Protein AF-0000000084524337 (afdb_homodimer)

Foldseek 3Di:
DQAAEEEEEAAQLCSVVLQVCLCVPPNFHEQAKEKCDDDPDPPDDRHDHDHPVVCVVCVVQWQFWDDDPRMIITDGPVSRVVGHYYYDFPRRLVSNCVRPNNVRYAYEYRDDDLVQSQVSCCVPPNNVVSVVSSVVVCVRCPVPDPHDHYFYDRDPVSSVVVSVVVSVVSVVSNPDD/DQAAEEEEEAAQLCSVVLQVCLCVPPNFHEQAKEKCDDDPDPPDDRHDHDHPVVCVVCVVQWQFWDDDPRMIITDGPVSRVVGHYYYDFPRRLVSNCVRPNNVRYAYEYRDDDLVQSQVSCCVPPNNVVSVVSSVVVCVRCPVPDPHDHYFYDRDPVSSVVVSVVVSVVSVVSNPDD

Structure (mmCIF, N/CA/C/O backbone):
data_AF-0000000084524337-model_v1
#
loop_
_entity.id
_entity.type
_entity.pdbx_description
1 polymer 'Guanylate kinase'
#
loop_
_atom_site.group_PDB
_atom_site.id
_atom_site.type_symbol
_atom_site.label_atom_id
_atom_site.label_alt_id
_atom_site.label_comp_id
_atom_site.label_asym_id
_atom_site.label_entity_id
_atom_site.label_seq_id
_atom_site.pdbx_PDB_ins_code
_atom_site.Cartn_x
_atom_site.Cartn_y
_atom_site.Cartn_z
_atom_site.occupancy
_atom_site.B_iso_or_equiv
_atom_site.auth_seq_id
_atom_site.auth_comp_id
_atom_site.auth_asym_id
_atom_site.auth_atom_id
_atom_site.pdbx_PDB_model_num
ATOM 1 N N . MET A 1 1 ? 13.203 -8.469 -18.781 1 74.25 1 MET A N 1
ATOM 2 C CA . MET A 1 1 ? 12.023 -9.305 -18.594 1 74.25 1 MET A CA 1
ATOM 3 C C . MET A 1 1 ? 10.836 -8.484 -18.109 1 74.25 1 MET A C 1
ATOM 5 O O . MET A 1 1 ? 11.023 -7.469 -17.438 1 74.25 1 MET A O 1
ATOM 9 N N . LYS A 1 2 ? 9.656 -8.883 -18.625 1 84.19 2 LYS A N 1
ATOM 10 C CA . LYS A 1 2 ? 8.43 -8.242 -18.188 1 84.19 2 LYS A CA 1
ATOM 11 C C . LYS A 1 2 ? 8.211 -8.453 -16.688 1 84.19 2 LYS A C 1
ATOM 13 O O . LYS A 1 2 ? 8.367 -9.562 -16.188 1 84.19 2 LYS A O 1
ATOM 18 N N . LYS A 1 3 ? 7.945 -7.438 -15.969 1 93.12 3 LYS A N 1
ATOM 19 C CA . LYS A 1 3 ? 7.668 -7.562 -14.547 1 93.12 3 LYS A CA 1
ATOM 20 C C . LYS A 1 3 ? 6.32 -8.227 -14.305 1 93.12 3 LYS A C 1
ATOM 22 O O . LYS A 1 3 ? 5.34 -7.934 -14.992 1 93.12 3 LYS A O 1
ATOM 27 N N . ILE A 1 4 ? 6.273 -9.141 -13.383 1 96.75 4 ILE A N 1
ATOM 28 C CA . ILE A 1 4 ? 5.027 -9.773 -12.969 1 96.75 4 ILE A CA 1
ATOM 29 C C . ILE A 1 4 ? 4.512 -9.117 -11.688 1 96.75 4 ILE A C 1
ATOM 31 O O . ILE A 1 4 ? 5.293 -8.836 -10.781 1 96.75 4 ILE A O 1
ATOM 35 N N . VAL A 1 5 ? 3.229 -8.828 -11.68 1 98.19 5 VAL A N 1
ATOM 36 C CA . VAL A 1 5 ? 2.598 -8.312 -10.461 1 98.19 5 VAL A CA 1
ATOM 37 C C . VAL A 1 5 ? 2.07 -9.477 -9.625 1 98.19 5 VAL A C 1
ATOM 39 O O . VAL A 1 5 ? 1.232 -10.25 -10.094 1 98.19 5 VAL A O 1
ATOM 42 N N . CYS A 1 6 ? 2.566 -9.602 -8.445 1 98.25 6 CYS A N 1
ATOM 43 C CA . CYS A 1 6 ? 2.174 -10.68 -7.539 1 98.25 6 CYS A CA 1
ATOM 44 C C . CYS A 1 6 ? 1.176 -10.18 -6.5 1 98.25 6 CYS A C 1
ATOM 46 O O . CYS A 1 6 ? 1.441 -9.203 -5.797 1 98.25 6 CYS A O 1
ATOM 48 N N . LEU A 1 7 ? 0.021 -10.766 -6.449 1 98.44 7 LEU A N 1
ATOM 49 C CA . LEU A 1 7 ? -0.942 -10.531 -5.379 1 98.44 7 LEU A CA 1
ATOM 50 C C . LEU A 1 7 ? -0.787 -11.555 -4.266 1 98.44 7 LEU A C 1
ATOM 52 O O . LEU A 1 7 ? -0.921 -12.758 -4.5 1 98.44 7 LEU A O 1
ATOM 56 N N . VAL A 1 8 ? -0.479 -11.039 -3.105 1 97.94 8 VAL A N 1
ATOM 57 C CA . VAL A 1 8 ? -0.303 -11.883 -1.929 1 97.94 8 VAL A CA 1
ATOM 58 C C . VAL A 1 8 ? -1.265 -11.445 -0.828 1 97.94 8 VAL A C 1
ATOM 60 O O . VAL A 1 8 ? -1.564 -10.258 -0.696 1 97.94 8 VAL A O 1
ATOM 63 N N . GLY A 1 9 ? -1.716 -12.406 -0.078 1 97.69 9 GLY A N 1
ATOM 64 C CA . GLY A 1 9 ? -2.65 -12.141 1.005 1 97.69 9 GLY A CA 1
ATOM 65 C C . GLY A 1 9 ? -3.285 -13.398 1.563 1 97.69 9 GLY A C 1
ATOM 66 O O . GLY A 1 9 ? -3.322 -14.438 0.893 1 97.69 9 GLY A O 1
ATOM 67 N N . GLU A 1 10 ? -3.74 -13.266 2.76 1 97 10 GLU A N 1
ATOM 68 C CA . GLU A 1 10 ? -4.383 -14.414 3.395 1 97 10 GLU A CA 1
ATOM 69 C C . GLU A 1 10 ? -5.668 -14.797 2.672 1 97 10 GLU A C 1
ATOM 71 O O . GLU A 1 10 ? -6.223 -14 1.911 1 97 10 GLU A O 1
ATOM 76 N N . SER A 1 11 ? -6.02 -16.047 2.914 1 94.38 11 SER A N 1
ATOM 77 C CA . SER A 1 11 ? -7.297 -16.516 2.373 1 94.38 11 SER A CA 1
ATOM 78 C C . SER A 1 11 ? -8.438 -15.578 2.789 1 94.38 11 SER A C 1
ATOM 80 O O . SER A 1 11 ? -8.5 -15.156 3.943 1 94.38 11 SER A O 1
ATOM 82 N N . GLY A 1 12 ? -9.297 -15.234 1.846 1 95.88 12 GLY A N 1
ATOM 83 C CA . GLY A 1 12 ? -10.422 -14.367 2.139 1 95.88 12 GLY A CA 1
ATOM 84 C C . GLY A 1 12 ? -10.102 -12.891 2.01 1 95.88 12 GLY A C 1
ATOM 85 O O . GLY A 1 12 ? -10.945 -12.039 2.273 1 95.88 12 GLY A O 1
ATOM 86 N N . SER A 1 13 ? -8.859 -12.555 1.577 1 97.69 13 SER A N 1
ATOM 87 C CA . SER A 1 13 ? -8.43 -11.164 1.519 1 97.69 13 SER A CA 1
ATOM 88 C C . SER A 1 13 ? -8.977 -10.469 0.279 1 97.69 13 SER A C 1
ATOM 90 O O . SER A 1 13 ? -8.953 -9.234 0.188 1 97.69 13 SER A O 1
ATOM 92 N N . GLY A 1 14 ? -9.422 -11.219 -0.679 1 96.94 14 GLY A N 1
ATOM 93 C CA . GLY A 1 14 ? -10.031 -10.625 -1.86 1 96.94 14 GLY A CA 1
ATOM 94 C C . GLY A 1 14 ? -9.109 -10.617 -3.064 1 96.94 14 GLY A C 1
ATOM 95 O O . GLY A 1 14 ? -9.375 -9.93 -4.055 1 96.94 14 GLY A O 1
ATOM 96 N N . LYS A 1 15 ? -8 -11.352 -3.039 1 96.81 15 LYS A N 1
ATOM 97 C CA . LYS A 1 15 ? -7.043 -11.406 -4.137 1 96.81 15 LYS A CA 1
ATOM 98 C C . LYS A 1 15 ? -7.699 -11.906 -5.422 1 96.81 15 LYS A C 1
ATOM 100 O O . LYS A 1 15 ? -7.543 -11.297 -6.484 1 96.81 15 LYS A O 1
ATOM 105 N N . SER A 1 16 ? -8.406 -13.023 -5.25 1 94.06 16 SER A N 1
ATOM 106 C CA . SER A 1 16 ? -9.039 -13.617 -6.426 1 94.06 16 SER A CA 1
ATOM 107 C C . SER A 1 16 ? -10.102 -12.695 -7.012 1 94.06 16 SER A C 1
ATOM 109 O O . SER A 1 16 ? -10.258 -12.609 -8.234 1 94.06 16 SER A O 1
ATOM 111 N N . THR A 1 17 ? -10.859 -12.016 -6.145 1 96.56 17 THR A N 1
ATOM 112 C CA . THR A 1 17 ? -11.859 -11.062 -6.594 1 96.56 17 THR A CA 1
ATOM 113 C C . THR A 1 17 ? -11.211 -9.906 -7.355 1 96.56 17 THR A C 1
ATOM 115 O O . THR A 1 17 ? -11.68 -9.523 -8.43 1 96.56 17 THR A O 1
ATOM 118 N N . ILE A 1 18 ? -10.133 -9.352 -6.836 1 98.5 18 ILE A N 1
ATOM 119 C CA . ILE A 1 18 ? -9.406 -8.266 -7.492 1 98.5 18 ILE A CA 1
ATOM 120 C C . ILE A 1 18 ? -8.938 -8.727 -8.867 1 98.5 18 ILE A C 1
ATOM 122 O O . ILE A 1 18 ? -9.133 -8.023 -9.859 1 98.5 18 ILE A O 1
ATOM 126 N N . ALA A 1 19 ? -8.336 -9.922 -8.945 1 98 19 ALA A N 1
ATOM 127 C CA . ALA A 1 19 ? -7.828 -10.453 -10.211 1 98 19 ALA A CA 1
ATOM 128 C C . ALA A 1 19 ? -8.953 -10.617 -11.227 1 98 19 ALA A C 1
ATOM 130 O O . ALA A 1 19 ? -8.797 -10.297 -12.398 1 98 19 ALA A O 1
ATOM 131 N N . GLN A 1 20 ? -10.039 -11.094 -10.75 1 97.12 20 GLN A N 1
ATOM 132 C CA . GLN A 1 20 ? -11.188 -11.297 -11.633 1 97.12 20 GLN A CA 1
ATOM 133 C C . GLN A 1 20 ? -11.68 -9.969 -12.203 1 97.12 20 GLN A C 1
ATOM 135 O O . GLN A 1 20 ? -11.953 -9.859 -13.398 1 97.12 20 GLN A O 1
ATOM 140 N N . LEU A 1 21 ? -11.859 -9.008 -11.375 1 98.38 21 LEU A N 1
ATOM 141 C CA . LEU A 1 21 ? -12.336 -7.699 -11.82 1 98.38 21 LEU A CA 1
ATOM 142 C C . LEU A 1 21 ? -11.344 -7.051 -12.781 1 98.38 21 LEU A C 1
ATOM 144 O O . LEU A 1 21 ? -11.742 -6.387 -13.734 1 98.38 21 LEU A O 1
ATOM 148 N N . LEU A 1 22 ? -10.047 -7.227 -12.492 1 98.62 22 LEU A N 1
ATOM 149 C CA . LEU A 1 22 ? -9.023 -6.707 -13.383 1 98.62 22 LEU A CA 1
ATOM 150 C C . LEU A 1 22 ? -9.133 -7.34 -14.773 1 98.62 22 LEU A C 1
ATOM 152 O O . LEU A 1 22 ? -8.898 -6.672 -15.781 1 98.62 22 LEU A O 1
ATOM 156 N N . LYS A 1 23 ? -9.438 -8.617 -14.773 1 98.12 23 LYS A N 1
ATOM 157 C CA . LYS A 1 23 ? -9.648 -9.305 -16.047 1 98.12 23 LYS A CA 1
ATOM 158 C C . LYS A 1 23 ? -10.875 -8.758 -16.766 1 98.12 23 LYS A C 1
ATOM 160 O O . LYS A 1 23 ? -10.797 -8.383 -17.938 1 98.12 23 LYS A O 1
ATOM 165 N N . GLU A 1 24 ? -11.93 -8.656 -16.094 1 98.25 24 GLU A N 1
ATOM 166 C CA . GLU A 1 24 ? -13.211 -8.266 -16.672 1 98.25 24 GLU A CA 1
ATOM 167 C C . GLU A 1 24 ? -13.18 -6.812 -17.141 1 98.25 24 GLU A C 1
ATOM 169 O O . GLU A 1 24 ? -13.703 -6.484 -18.203 1 98.25 24 GLU A O 1
ATOM 174 N N . GLN A 1 25 ? -12.594 -5.969 -16.359 1 98.31 25 GLN A N 1
ATOM 175 C CA . GLN A 1 25 ? -12.688 -4.535 -16.609 1 98.31 25 GLN A CA 1
ATOM 176 C C . GLN A 1 25 ? -11.547 -4.051 -17.5 1 98.31 25 GLN A C 1
ATOM 178 O O . GLN A 1 25 ? -11.703 -3.074 -18.234 1 98.31 25 GLN A O 1
ATOM 183 N N . HIS A 1 26 ? -10.398 -4.738 -17.391 1 98.25 26 HIS A N 1
ATOM 184 C CA . HIS A 1 26 ? -9.227 -4.152 -18.047 1 98.25 26 HIS A CA 1
ATOM 185 C C . HIS A 1 26 ? -8.492 -5.18 -18.891 1 98.25 26 HIS A C 1
ATOM 187 O O . HIS A 1 26 ? -7.512 -4.852 -19.562 1 98.25 26 HIS A O 1
ATOM 193 N N . GLY A 1 27 ? -8.852 -6.438 -18.812 1 98.19 27 GLY A N 1
ATOM 194 C CA . GLY A 1 27 ? -8.289 -7.477 -19.672 1 98.19 27 GLY A CA 1
ATOM 195 C C . GLY A 1 27 ? -6.992 -8.047 -19.141 1 98.19 27 GLY A C 1
ATOM 196 O O . GLY A 1 27 ? -6.297 -8.781 -19.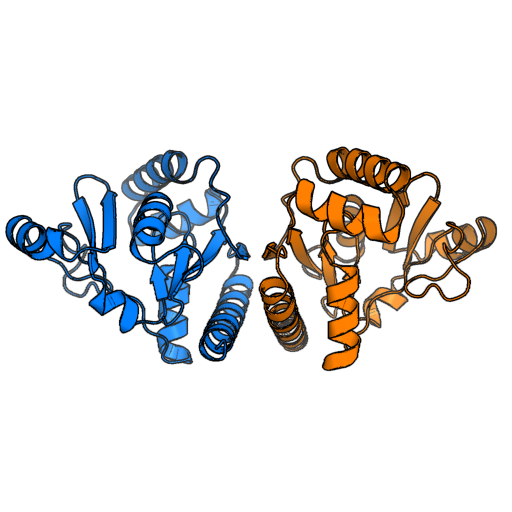844 1 98.19 27 GLY A O 1
ATOM 197 N N . HIS A 1 28 ? -6.641 -7.688 -17.859 1 98.38 28 HIS A N 1
ATOM 198 C CA . HIS A 1 28 ? -5.434 -8.266 -17.281 1 98.38 28 HIS A CA 1
ATOM 199 C C . HIS A 1 28 ? -5.633 -9.742 -16.953 1 98.38 28 HIS A C 1
ATOM 201 O O . HIS A 1 28 ? -6.672 -10.125 -16.406 1 98.38 28 HIS A O 1
ATOM 207 N N . THR A 1 29 ? -4.633 -10.547 -17.234 1 97.5 29 THR A N 1
ATOM 208 C CA . THR A 1 29 ? -4.781 -11.984 -17.031 1 97.5 29 THR A CA 1
ATOM 209 C C . THR A 1 29 ? -3.934 -12.453 -15.852 1 97.5 29 THR A C 1
ATOM 211 O O . THR A 1 29 ? -2.824 -11.953 -15.641 1 97.5 29 THR A O 1
ATOM 214 N N . SER A 1 30 ? -4.43 -13.438 -15.125 1 98 30 SER A N 1
ATOM 215 C CA . SER A 1 30 ? -3.715 -14.07 -14.016 1 98 30 SER A CA 1
ATOM 216 C C . SER A 1 30 ? -3.211 -15.453 -14.406 1 98 30 SER A C 1
ATOM 218 O O . SER A 1 30 ? -3.859 -16.156 -15.18 1 98 30 SER A O 1
ATOM 220 N N . ILE A 1 31 ? -2.102 -15.797 -13.852 1 97.56 31 ILE A N 1
ATOM 221 C CA . ILE A 1 31 ? -1.501 -17.109 -14.078 1 97.56 31 ILE A CA 1
ATOM 222 C C . ILE A 1 31 ? -2.396 -18.188 -13.492 1 97.56 31 ILE A C 1
ATOM 224 O O . ILE A 1 31 ? -2.707 -18.172 -12.297 1 97.56 31 ILE A O 1
ATOM 228 N N . PRO A 1 32 ? -2.844 -19.109 -14.32 1 97.12 32 PRO A N 1
ATOM 229 C CA . PRO A 1 32 ? -3.473 -20.297 -13.75 1 97.12 32 PRO A CA 1
ATOM 230 C C . PRO A 1 32 ? -2.453 -21.312 -13.242 1 97.12 32 PRO A C 1
ATOM 232 O O . PRO A 1 32 ? -1.946 -22.125 -14.023 1 97.12 32 PRO A O 1
ATOM 235 N N . SER A 1 33 ? -2.24 -21.359 -12.008 1 96.12 33 SER A N 1
ATOM 236 C CA . SER A 1 33 ? -1.254 -22.266 -11.43 1 96.12 33 SER A CA 1
ATOM 237 C C . SER A 1 33 ? -1.658 -23.719 -11.633 1 96.12 33 SER A C 1
ATOM 239 O O . SER A 1 33 ? -2.846 -24.047 -11.602 1 96.12 33 SER A O 1
ATOM 241 N N . TYR A 1 34 ? -0.667 -24.5 -11.797 1 97.06 34 TYR A N 1
ATOM 242 C CA . TYR A 1 34 ? -0.895 -25.938 -11.719 1 97.06 34 TYR A CA 1
ATOM 243 C C . TYR A 1 34 ? -1.142 -26.375 -10.281 1 97.06 34 TYR A C 1
ATOM 245 O O . TYR A 1 34 ? -0.496 -25.875 -9.359 1 97.06 34 TYR A O 1
ATOM 253 N N . THR A 1 35 ? -2.018 -27.266 -10.109 1 97.25 35 THR A N 1
ATOM 254 C CA . THR A 1 35 ? -2.227 -27.781 -8.758 1 97.25 35 THR A CA 1
ATOM 255 C C . THR A 1 35 ? -2.668 -29.234 -8.797 1 97.25 35 THR A C 1
ATOM 257 O O . THR A 1 35 ? -3.314 -29.672 -9.758 1 97.25 35 THR A O 1
ATOM 260 N N . THR A 1 36 ? -2.312 -29.984 -7.809 1 97.5 36 THR A N 1
ATOM 261 C CA . THR A 1 36 ? -2.713 -31.375 -7.691 1 97.5 36 THR A CA 1
ATOM 262 C C . THR A 1 36 ? -3.988 -31.516 -6.863 1 97.5 36 THR A C 1
ATOM 264 O O . THR A 1 36 ? -4.508 -32.625 -6.684 1 97.5 36 THR A O 1
ATOM 267 N N . ARG A 1 37 ? -4.441 -30.375 -6.359 1 94.19 37 ARG A N 1
ATOM 268 C CA . ARG A 1 37 ? -5.711 -30.391 -5.645 1 94.19 37 ARG A CA 1
ATOM 269 C C . ARG A 1 37 ? -6.871 -30.688 -6.598 1 94.19 37 ARG A C 1
ATOM 271 O O . ARG A 1 37 ? -6.867 -30.219 -7.742 1 94.19 37 ARG A O 1
ATOM 278 N N . SER A 1 38 ? -7.848 -31.391 -6.113 1 92.38 38 SER A N 1
ATOM 279 C CA . SER A 1 38 ? -9.062 -31.547 -6.898 1 92.38 38 SER A CA 1
ATOM 280 C C . SER A 1 38 ? -9.867 -30.25 -6.93 1 92.38 38 SER A C 1
ATOM 282 O O . SER A 1 38 ? -9.844 -29.484 -5.969 1 92.38 38 SER A O 1
ATOM 284 N N . PRO A 1 39 ? -10.523 -29.984 -8.047 1 91.75 39 PRO A N 1
ATOM 285 C CA . PRO A 1 39 ? -11.367 -28.781 -8.086 1 91.75 39 PRO A CA 1
ATOM 286 C C . PRO A 1 39 ? -12.492 -28.828 -7.059 1 91.75 39 PRO A C 1
ATOM 288 O O . PRO A 1 39 ? -12.961 -29.906 -6.695 1 91.75 39 PRO A O 1
ATOM 291 N N . ARG A 1 40 ? -12.914 -27.781 -6.52 1 83.19 40 ARG A N 1
ATOM 292 C CA . ARG A 1 40 ? -13.992 -27.672 -5.543 1 83.19 40 ARG A CA 1
ATOM 293 C C . ARG A 1 40 ? -15.344 -27.969 -6.188 1 83.19 40 ARG A C 1
ATOM 295 O O . ARG A 1 40 ? -16.234 -28.547 -5.547 1 83.19 40 ARG A O 1
ATOM 302 N N . HIS A 1 41 ? -15.398 -27.484 -7.488 1 85.81 41 HIS A N 1
ATOM 303 C CA . HIS A 1 41 ? -16.562 -27.766 -8.336 1 85.81 41 HIS A CA 1
ATOM 304 C C . HIS A 1 41 ? -16.156 -27.906 -9.797 1 85.81 41 HIS A C 1
ATOM 306 O O . HIS A 1 41 ? -15.023 -27.562 -10.172 1 85.81 41 HIS A O 1
ATOM 312 N N . SER A 1 42 ? -17.031 -28.438 -10.586 1 88 42 SER A N 1
ATOM 313 C CA . SER A 1 42 ? -16.703 -28.812 -11.961 1 88 42 SER A CA 1
ATOM 314 C C . SER A 1 42 ? -16.328 -27.594 -12.789 1 88 42 SER A C 1
ATOM 316 O O . SER A 1 42 ? -15.516 -27.672 -13.703 1 88 42 SER A O 1
ATOM 318 N N . GLU A 1 43 ? -16.719 -26.453 -12.492 1 89.31 43 GLU A N 1
ATOM 319 C CA . GLU A 1 43 ? -16.516 -25.266 -13.32 1 89.31 43 GLU A CA 1
ATOM 320 C C . GLU A 1 43 ? -15.508 -24.312 -12.688 1 89.31 43 GLU A C 1
ATOM 322 O O . GLU A 1 43 ? -15.383 -23.172 -13.117 1 89.31 43 GLU A O 1
ATOM 327 N N . GLU A 1 44 ? -14.773 -24.938 -11.727 1 86.44 44 GLU A N 1
ATOM 328 C CA . GLU A 1 44 ? -13.812 -24.062 -11.055 1 86.44 44 GLU A CA 1
ATOM 329 C C . GLU A 1 44 ? -12.742 -23.578 -12.023 1 86.44 44 GLU A C 1
ATOM 331 O O . GLU A 1 44 ? -12.203 -24.359 -12.812 1 86.44 44 GLU A O 1
ATOM 336 N N . LYS A 1 45 ? -12.562 -22.25 -12.055 1 85.12 45 LYS A N 1
ATOM 337 C CA . LYS A 1 45 ? -11.531 -21.625 -12.883 1 85.12 45 LYS A CA 1
ATOM 338 C C . LYS A 1 45 ? -10.391 -21.078 -12.031 1 85.12 45 LYS A C 1
ATOM 340 O O . LYS A 1 45 ? -10.484 -21.047 -10.805 1 85.12 45 LYS A O 1
ATOM 345 N N . GLY A 1 46 ? -9.203 -20.906 -12.633 1 89.19 46 GLY A N 1
ATOM 346 C CA . GLY A 1 46 ? -8.133 -20.234 -11.914 1 89.19 46 GLY A CA 1
ATOM 347 C C . GLY A 1 46 ? -6.902 -21.109 -11.719 1 89.19 46 GLY A C 1
ATOM 348 O O . GLY A 1 46 ? -5.844 -20.609 -11.328 1 89.19 46 GLY A O 1
ATOM 349 N N . HIS A 1 47 ? -7.207 -22.406 -11.992 1 95.75 47 HIS A N 1
ATOM 350 C CA . HIS A 1 47 ? -6.09 -23.344 -11.875 1 95.75 47 HIS A CA 1
ATOM 351 C C . HIS A 1 47 ? -6.105 -24.359 -13.008 1 95.75 47 HIS A C 1
ATOM 353 O O . HIS A 1 47 ? -7.129 -24.547 -13.664 1 95.75 47 HIS A O 1
ATOM 359 N N . VAL A 1 48 ? -4.941 -24.844 -13.211 1 96.75 48 VAL A N 1
ATOM 360 C CA . VAL A 1 48 ? -4.832 -26.047 -14.023 1 96.75 48 VAL A CA 1
ATOM 361 C C . VAL A 1 48 ? -4.73 -27.281 -13.125 1 96.75 48 VAL A C 1
ATOM 363 O O . VAL A 1 48 ? -3.693 -27.516 -12.5 1 96.75 48 VAL A O 1
ATOM 366 N N . PHE A 1 49 ? -5.797 -28.047 -13.117 1 97.5 49 PHE A N 1
ATOM 367 C CA . PHE A 1 49 ? -5.844 -29.219 -12.25 1 97.5 49 PHE A CA 1
ATOM 368 C C . PHE A 1 49 ? -5.195 -30.422 -12.922 1 97.5 49 PHE A C 1
ATOM 370 O O . PHE A 1 49 ? -5.598 -30.812 -14.023 1 97.5 49 PHE A O 1
ATOM 377 N N . VAL A 1 50 ? -4.223 -30.969 -12.219 1 97.5 50 VAL A N 1
ATOM 378 C CA . VAL A 1 50 ? -3.461 -32.062 -12.812 1 97.5 50 VAL A CA 1
ATOM 379 C C . VAL A 1 50 ? -3.229 -33.156 -11.773 1 97.5 50 VAL A C 1
ATOM 381 O O . VAL A 1 50 ? -3.342 -32.906 -10.57 1 97.5 50 VAL A O 1
ATOM 384 N N . SER A 1 51 ? -2.939 -34.375 -12.219 1 97.31 51 SER A N 1
ATOM 385 C CA . SER A 1 51 ? -2.549 -35.469 -11.328 1 97.31 51 SER A CA 1
ATOM 386 C C . SER A 1 51 ? -1.141 -35.25 -10.781 1 97.31 51 SER A C 1
ATOM 388 O O . SER A 1 51 ? -0.394 -34.406 -11.289 1 97.31 51 SER A O 1
ATOM 390 N N . GLN A 1 52 ? -0.882 -36.062 -9.742 1 97.19 52 GLN A N 1
ATOM 391 C CA . GLN A 1 52 ? 0.474 -36.031 -9.203 1 97.19 52 GLN A CA 1
ATOM 392 C C . GLN A 1 52 ? 1.501 -36.375 -10.281 1 97.19 52 GLN A C 1
ATOM 394 O O . GLN A 1 52 ? 2.559 -35.75 -10.359 1 97.19 52 GLN A O 1
ATOM 399 N N . LYS A 1 53 ? 1.197 -37.344 -11.07 1 97.75 53 LYS A N 1
ATOM 400 C CA . LYS A 1 53 ? 2.09 -37.781 -12.141 1 97.75 53 LYS A CA 1
ATOM 401 C C . LYS A 1 53 ? 2.336 -36.656 -13.133 1 97.75 53 LYS A C 1
ATOM 403 O O . LYS A 1 53 ? 3.475 -36.406 -13.539 1 97.75 53 LYS A O 1
ATOM 408 N N . GLU A 1 54 ? 1.298 -35.938 -13.547 1 97.25 54 GLU A N 1
ATOM 409 C CA . GLU A 1 54 ? 1.399 -34.812 -14.477 1 97.25 54 GLU A CA 1
ATOM 410 C C . GLU A 1 54 ? 2.197 -33.688 -13.867 1 97.25 54 GLU A C 1
ATOM 412 O O . GLU A 1 54 ? 2.971 -33.031 -14.562 1 97.25 54 GLU A O 1
ATOM 417 N N . PHE A 1 55 ? 1.979 -33.438 -12.609 1 97.75 55 PHE A N 1
ATOM 418 C CA . PHE A 1 55 ? 2.709 -32.375 -11.906 1 97.75 55 PHE A CA 1
ATOM 419 C C . PHE A 1 55 ? 4.203 -32.688 -11.883 1 97.75 55 PHE A C 1
ATOM 421 O O . PHE A 1 55 ? 5.023 -31.812 -12.156 1 97.75 55 PHE A O 1
ATOM 428 N N . ASP A 1 56 ? 4.562 -33.906 -11.648 1 96.88 56 ASP A N 1
ATOM 429 C CA . ASP A 1 56 ? 5.957 -34.344 -11.602 1 96.88 56 ASP A CA 1
ATOM 430 C C . ASP A 1 56 ? 6.637 -34.156 -12.953 1 96.88 56 ASP A C 1
ATOM 432 O O . ASP A 1 56 ? 7.824 -33.812 -13.023 1 96.88 56 ASP A O 1
ATOM 436 N N . ALA A 1 57 ? 5.91 -34.312 -13.977 1 96.69 57 ALA A N 1
ATOM 437 C CA . ALA A 1 57 ? 6.445 -34.219 -15.336 1 96.69 57 ALA A CA 1
ATOM 438 C C . ALA A 1 57 ? 6.867 -32.812 -15.672 1 96.69 57 ALA A C 1
ATOM 440 O O . ALA A 1 57 ? 7.738 -32.594 -16.516 1 96.69 57 ALA A O 1
ATOM 441 N N . ILE A 1 58 ? 6.262 -31.781 -15.016 1 94.69 58 ILE A N 1
ATOM 442 C CA . ILE A 1 58 ? 6.555 -30.406 -15.359 1 94.69 58 ILE A CA 1
ATOM 443 C C . ILE A 1 58 ? 7.414 -29.766 -14.266 1 94.69 58 ILE A C 1
ATOM 445 O O . ILE A 1 58 ? 7.719 -28.578 -14.312 1 94.69 58 ILE A O 1
ATOM 449 N N . ARG A 1 59 ? 7.84 -30.547 -13.297 1 94.25 59 ARG A N 1
ATOM 450 C CA . ARG A 1 59 ? 8.523 -30.047 -12.109 1 94.25 59 ARG A CA 1
ATOM 451 C C . ARG A 1 59 ? 9.789 -29.281 -12.484 1 94.25 59 ARG A C 1
ATOM 453 O O . ARG A 1 59 ? 10.102 -28.25 -11.883 1 94.25 59 ARG A O 1
ATOM 460 N N . ALA A 1 60 ? 10.5 -29.734 -13.484 1 93.5 60 ALA A N 1
ATOM 461 C CA . ALA A 1 60 ? 11.758 -29.125 -13.898 1 93.5 60 ALA A CA 1
ATOM 462 C C . ALA A 1 60 ? 11.531 -27.734 -14.5 1 93.5 60 ALA A C 1
ATOM 464 O O . ALA A 1 60 ? 12.43 -26.891 -14.508 1 93.5 60 ALA A O 1
ATOM 465 N N . ASP A 1 61 ? 10.328 -27.5 -14.984 1 94.38 61 ASP A N 1
ATOM 466 C CA . ASP A 1 61 ? 10.016 -26.25 -15.664 1 94.38 61 ASP A CA 1
ATOM 467 C C . ASP A 1 61 ? 9.383 -25.25 -14.695 1 94.38 61 ASP A C 1
ATOM 469 O O . ASP A 1 61 ? 9.125 -24.109 -15.07 1 94.38 61 ASP A O 1
ATOM 473 N N . LEU A 1 62 ? 9.195 -25.641 -13.453 1 95.62 62 LEU A N 1
ATOM 474 C CA . LEU A 1 62 ? 8.516 -24.781 -12.492 1 95.62 62 LEU A CA 1
ATOM 475 C C . LEU A 1 62 ? 9.477 -23.719 -11.945 1 95.62 62 LEU A C 1
ATOM 477 O O . LEU A 1 62 ? 10.625 -24.031 -11.633 1 95.62 62 LEU A O 1
ATOM 481 N N . VAL A 1 63 ? 8.977 -22.5 -11.906 1 95.5 63 VAL A N 1
ATOM 482 C CA . VAL A 1 63 ? 9.766 -21.422 -11.328 1 95.5 63 VAL A CA 1
ATOM 483 C C . VAL A 1 63 ? 9.117 -20.953 -10.023 1 95.5 63 VAL A C 1
ATOM 485 O O . VAL A 1 63 ? 9.688 -20.141 -9.297 1 95.5 63 VAL A O 1
ATOM 488 N N . ALA A 1 64 ? 7.949 -21.359 -9.789 1 95.75 64 ALA A N 1
ATOM 489 C CA . ALA A 1 64 ? 7.246 -21.172 -8.516 1 95.75 64 ALA A CA 1
ATOM 490 C C . ALA A 1 64 ? 6.66 -22.5 -8.023 1 95.75 64 ALA A C 1
ATOM 492 O O . ALA A 1 64 ? 6.141 -23.281 -8.812 1 95.75 64 ALA A O 1
ATOM 493 N N . TYR A 1 65 ? 6.828 -22.656 -6.715 1 93.25 65 TYR A N 1
ATOM 494 C CA . TYR A 1 65 ? 6.348 -23.906 -6.129 1 93.25 65 TYR A CA 1
ATOM 495 C C . TYR A 1 65 ? 5.984 -23.703 -4.66 1 93.25 65 TYR A C 1
ATOM 497 O O . TYR A 1 65 ? 6.699 -23.031 -3.922 1 93.25 65 TYR A O 1
ATOM 505 N N . THR A 1 66 ? 4.82 -24.234 -4.328 1 92.06 66 THR A N 1
ATOM 506 C CA . THR A 1 66 ? 4.438 -24.266 -2.92 1 92.06 66 THR A CA 1
ATOM 507 C C . THR A 1 66 ? 3.541 -25.469 -2.625 1 92.06 66 THR A C 1
ATOM 509 O O . THR A 1 66 ? 3.064 -26.125 -3.547 1 92.06 66 THR A O 1
ATOM 512 N N . LYS A 1 67 ? 3.48 -25.797 -1.39 1 89.44 67 LYS A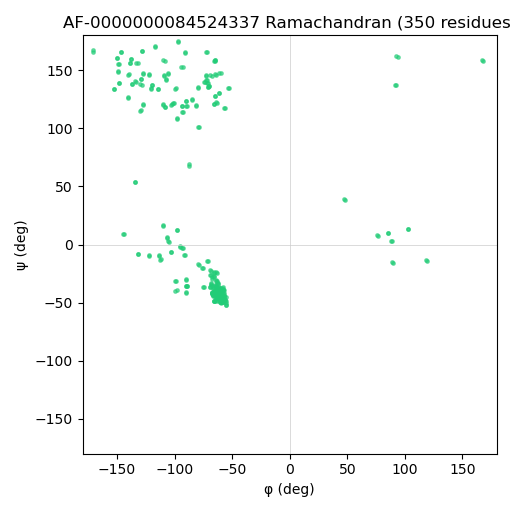 N 1
ATOM 513 C CA . LYS A 1 67 ? 2.609 -26.875 -0.929 1 89.44 67 LYS A CA 1
ATOM 514 C C . LYS A 1 67 ? 1.604 -26.359 0.101 1 89.44 67 LYS A C 1
ATOM 516 O O . LYS A 1 67 ? 1.952 -25.562 0.976 1 89.44 67 LYS A O 1
ATOM 521 N N . PHE A 1 68 ? 0.35 -26.812 -0.156 1 85.12 68 PHE A N 1
ATOM 522 C CA . PHE A 1 68 ? -0.738 -26.453 0.744 1 85.12 68 PHE A CA 1
ATOM 523 C C . PHE A 1 68 ? -1.687 -27.625 0.949 1 85.12 68 PHE A C 1
ATOM 525 O O . PHE A 1 68 ? -2.225 -28.172 -0.016 1 85.12 68 PHE A O 1
ATOM 532 N N . SER A 1 69 ? -1.872 -27.891 2.27 1 86.31 69 SER A N 1
ATOM 533 C CA . SER A 1 69 ? -2.814 -28.938 2.652 1 86.31 69 SER A CA 1
ATOM 534 C C . SER A 1 69 ? -2.602 -30.203 1.829 1 86.31 69 SER A C 1
ATOM 536 O O . SER A 1 69 ? -3.559 -30.766 1.303 1 86.31 69 SER A O 1
ATOM 538 N N . GLY A 1 70 ? -1.375 -30.547 1.556 1 89.88 70 GLY A N 1
ATOM 539 C CA . GLY A 1 70 ? -1.023 -31.781 0.884 1 89.88 70 GLY A CA 1
ATOM 540 C C . GLY A 1 70 ? -1.007 -31.656 -0.628 1 89.88 70 GLY A C 1
ATOM 541 O O . GLY A 1 70 ? -0.589 -32.594 -1.327 1 89.88 70 GLY A O 1
ATOM 542 N N . ALA A 1 71 ? -1.577 -30.609 -1.079 1 94.12 71 ALA A N 1
ATOM 543 C CA . ALA A 1 71 ? -1.591 -30.375 -2.521 1 94.12 71 ALA A CA 1
ATOM 544 C C . ALA A 1 71 ? -0.423 -29.484 -2.947 1 94.12 71 ALA A C 1
ATOM 546 O O . ALA A 1 71 ? 0.12 -28.734 -2.137 1 94.12 71 ALA A O 1
ATOM 547 N N . GLU A 1 72 ? -0.02 -29.656 -4.168 1 95.38 72 GLU A N 1
ATOM 548 C CA . GLU A 1 72 ? 1.099 -28.891 -4.715 1 95.38 72 GLU A CA 1
ATOM 549 C C . GLU A 1 72 ? 0.617 -27.844 -5.711 1 95.38 72 GLU A C 1
ATOM 551 O O . GLU A 1 72 ? -0.351 -28.062 -6.441 1 95.38 72 GLU A O 1
ATOM 556 N N . TYR A 1 73 ? 1.233 -26.781 -5.66 1 95.5 73 TYR A N 1
ATOM 557 C CA . TYR A 1 73 ? 0.953 -25.672 -6.566 1 95.5 73 TYR A CA 1
ATOM 558 C C . TYR A 1 73 ? 2.229 -25.188 -7.246 1 95.5 73 TYR A C 1
ATOM 560 O O . TYR A 1 73 ? 3.299 -25.172 -6.633 1 95.5 73 TYR A O 1
ATOM 568 N N . GLY A 1 74 ? 2.104 -24.734 -8.477 1 96.19 74 GLY A N 1
ATOM 569 C CA . GLY A 1 74 ? 3.271 -24.203 -9.156 1 96.19 74 GLY A CA 1
ATOM 570 C C . GLY A 1 74 ? 2.936 -23.516 -10.469 1 96.19 74 GLY A C 1
ATOM 571 O O . GLY A 1 74 ? 1.815 -23.641 -10.969 1 96.19 74 GLY A O 1
ATOM 572 N N . ALA A 1 75 ? 3.887 -22.781 -10.977 1 97.25 75 ALA A N 1
ATOM 573 C CA . ALA A 1 75 ? 3.779 -22.094 -12.258 1 97.25 75 ALA A CA 1
ATOM 574 C C . ALA A 1 75 ? 5.086 -22.172 -13.039 1 97.25 75 ALA A C 1
ATOM 576 O O . ALA A 1 75 ? 6.172 -22.156 -12.453 1 97.25 75 ALA A O 1
ATOM 577 N N . THR A 1 76 ? 4.957 -22.234 -14.352 1 96 76 THR A N 1
ATOM 578 C CA . THR A 1 76 ? 6.129 -22.328 -15.219 1 96 76 THR A CA 1
ATOM 579 C C . THR A 1 76 ? 6.605 -20.938 -15.633 1 96 76 THR A C 1
ATOM 581 O O . THR A 1 76 ? 5.871 -19.969 -15.516 1 96 76 THR A O 1
ATOM 584 N N . ARG A 1 77 ? 7.805 -20.969 -16.141 1 93.88 77 ARG A N 1
ATOM 585 C CA . ARG A 1 77 ? 8.367 -19.734 -16.641 1 93.88 77 ARG A CA 1
ATOM 586 C C . ARG A 1 77 ? 7.531 -19.188 -17.797 1 93.88 77 ARG A C 1
ATOM 588 O O . ARG A 1 77 ? 7.312 -17.969 -17.906 1 93.88 77 ARG A O 1
ATOM 595 N N . GLN A 1 78 ? 7.137 -20.062 -18.641 1 94.56 78 GLN A N 1
ATOM 596 C CA . GLN A 1 78 ? 6.309 -19.672 -19.766 1 94.56 78 GLN A CA 1
ATOM 597 C C . GLN A 1 78 ? 5.051 -18.938 -19.297 1 94.56 78 GLN A C 1
ATOM 599 O O . GLN A 1 78 ? 4.668 -17.922 -19.875 1 94.56 78 GLN A O 1
ATOM 604 N N . GLN A 1 79 ? 4.391 -19.422 -18.297 1 96.38 79 GLN A N 1
ATOM 605 C CA . GLN A 1 79 ? 3.193 -18.781 -17.766 1 96.38 79 GLN A CA 1
ATOM 606 C C . GLN A 1 79 ? 3.504 -17.391 -17.25 1 96.38 79 GLN A C 1
ATOM 608 O O . GLN A 1 79 ? 2.719 -16.453 -17.438 1 96.38 79 GLN A O 1
ATOM 613 N N . ILE A 1 80 ? 4.637 -17.25 -16.594 1 95.69 80 ILE A N 1
ATOM 614 C CA . ILE A 1 80 ? 5.047 -15.961 -16.031 1 95.69 80 ILE A CA 1
ATOM 615 C C . ILE A 1 80 ? 5.184 -14.922 -17.141 1 95.69 80 ILE A C 1
ATOM 617 O O . ILE A 1 80 ? 4.75 -13.781 -16.984 1 95.69 80 ILE A O 1
ATOM 621 N N . GLU A 1 81 ? 5.668 -15.32 -18.219 1 93.75 81 GLU A N 1
ATOM 622 C CA . GLU A 1 81 ? 5.93 -14.414 -19.344 1 93.75 81 GLU A CA 1
ATOM 623 C C . GLU A 1 81 ? 4.641 -14.039 -20.062 1 93.75 81 GLU A C 1
ATOM 625 O O . GLU A 1 81 ? 4.566 -13 -20.719 1 93.75 81 GLU A O 1
ATOM 630 N N . GLN A 1 82 ? 3.611 -14.836 -19.875 1 95.81 82 GLN A N 1
ATOM 631 C CA . GLN A 1 82 ? 2.416 -14.688 -20.688 1 95.81 82 GLN A CA 1
ATOM 632 C C . GLN A 1 82 ? 1.299 -13.992 -19.922 1 95.81 82 GLN A C 1
ATOM 634 O O . GLN A 1 82 ? 0.256 -13.664 -20.484 1 95.81 82 GLN A O 1
ATOM 639 N N . HIS A 1 83 ? 1.469 -13.734 -18.641 1 97.44 83 HIS A N 1
ATOM 640 C CA . HIS A 1 83 ? 0.386 -13.203 -17.828 1 97.44 83 HIS A CA 1
ATOM 641 C C . HIS A 1 83 ? 0.83 -11.953 -17.078 1 97.44 83 HIS A C 1
ATOM 643 O O . HIS A 1 83 ? 2.025 -11.664 -17 1 97.44 83 HIS A O 1
ATOM 649 N N . ASP A 1 84 ? -0.114 -11.234 -16.531 1 97.62 84 ASP A N 1
ATOM 650 C CA . ASP A 1 84 ? 0.15 -9.961 -15.875 1 97.62 84 ASP A CA 1
ATOM 651 C C . ASP A 1 84 ? 0.228 -10.125 -14.359 1 97.62 84 ASP A C 1
ATOM 653 O O . ASP A 1 84 ? 0.924 -9.367 -13.68 1 97.62 84 ASP A O 1
ATOM 657 N N . ILE A 1 85 ? -0.546 -11.086 -13.875 1 98.31 85 ILE A N 1
ATOM 658 C CA . ILE A 1 85 ? -0.76 -11.188 -12.438 1 98.31 85 ILE A CA 1
ATOM 659 C C . ILE A 1 85 ? -0.483 -12.609 -11.969 1 98.31 85 ILE A C 1
ATOM 661 O O . ILE A 1 85 ? -0.805 -13.578 -12.672 1 98.31 85 ILE A O 1
ATOM 665 N N . TYR A 1 86 ? 0.081 -12.734 -10.852 1 98 86 TYR A N 1
ATOM 666 C CA . TYR A 1 86 ? 0.236 -14.031 -10.188 1 98 86 TYR A CA 1
ATOM 667 C C . TYR A 1 86 ? -0.249 -13.961 -8.742 1 98 86 TYR A C 1
ATOM 669 O O . TYR A 1 86 ? 0.302 -13.211 -7.934 1 98 86 TYR A O 1
ATOM 677 N N . ILE A 1 87 ? -1.312 -14.703 -8.43 1 97.38 87 ILE A N 1
ATOM 678 C CA . ILE A 1 87 ? -1.752 -14.859 -7.047 1 97.38 87 ILE A CA 1
ATOM 679 C C . ILE A 1 87 ? -0.906 -15.922 -6.352 1 97.38 87 ILE A C 1
ATOM 681 O O . ILE A 1 87 ? -0.919 -17.094 -6.746 1 97.38 87 ILE A O 1
ATOM 685 N N . ILE A 1 88 ? -0.222 -15.5 -5.309 1 95.56 88 ILE A N 1
ATOM 686 C CA . ILE A 1 88 ? 0.848 -16.344 -4.785 1 95.56 88 ILE A CA 1
ATOM 687 C C . ILE A 1 88 ? 0.971 -16.156 -3.277 1 95.56 88 ILE A C 1
ATOM 689 O O . ILE A 1 88 ? 0.514 -15.141 -2.736 1 95.56 88 ILE A O 1
ATOM 693 N N . ASP A 1 89 ? 1.496 -17.125 -2.539 1 94.56 89 ASP A N 1
ATOM 694 C CA . ASP A 1 89 ? 1.708 -16.984 -1.103 1 94.56 89 ASP A CA 1
ATOM 695 C C . ASP A 1 89 ? 3.148 -16.578 -0.798 1 94.56 89 ASP A C 1
ATOM 697 O O . ASP A 1 89 ? 3.975 -16.469 -1.708 1 94.56 89 ASP A O 1
ATOM 701 N N . PRO A 1 90 ? 3.459 -16.297 0.48 1 94.62 90 PRO A N 1
ATOM 702 C CA . PRO A 1 90 ? 4.793 -15.805 0.827 1 94.62 90 PRO A CA 1
ATOM 703 C C . PRO A 1 90 ? 5.906 -16.781 0.428 1 94.62 90 PRO A C 1
ATOM 705 O O . PRO A 1 90 ? 6.934 -16.359 -0.106 1 94.62 90 PRO A O 1
ATOM 708 N N . ALA A 1 91 ? 5.691 -18.047 0.631 1 90.75 91 ALA A N 1
ATOM 709 C CA . ALA A 1 91 ? 6.703 -19.031 0.266 1 90.75 91 ALA A CA 1
ATOM 710 C C . ALA A 1 91 ? 6.945 -19.031 -1.241 1 90.75 91 ALA A C 1
ATOM 712 O O . ALA A 1 91 ? 8.086 -19.172 -1.692 1 90.75 91 ALA A O 1
ATOM 713 N N . GLY A 1 92 ? 5.922 -18.906 -1.991 1 92.62 92 GLY A N 1
ATOM 714 C CA . GLY A 1 92 ? 6.035 -18.844 -3.439 1 92.62 92 GLY A CA 1
ATOM 715 C C . GLY A 1 92 ? 6.797 -17.625 -3.928 1 92.62 92 GLY A C 1
ATOM 716 O O . GLY A 1 92 ? 7.484 -17.688 -4.953 1 92.62 92 GLY A O 1
ATOM 717 N N . ILE A 1 93 ? 6.641 -16.5 -3.246 1 94.19 93 ILE A N 1
ATOM 718 C CA . ILE A 1 93 ? 7.348 -15.266 -3.596 1 94.19 93 ILE A CA 1
ATOM 719 C C . ILE A 1 93 ? 8.852 -15.492 -3.5 1 94.19 93 ILE A C 1
ATOM 721 O O . ILE A 1 93 ? 9.602 -15.133 -4.41 1 94.19 93 ILE A O 1
ATOM 725 N N . ASP A 1 94 ? 9.25 -16.094 -2.41 1 92.31 94 ASP A N 1
ATOM 726 C CA . ASP A 1 94 ? 10.672 -16.359 -2.203 1 92.31 94 ASP A CA 1
ATOM 727 C C . ASP A 1 94 ? 11.227 -17.25 -3.316 1 92.31 94 ASP A C 1
ATOM 729 O O . ASP A 1 94 ? 12.273 -16.938 -3.889 1 92.31 94 ASP A O 1
ATOM 733 N N . GLY A 1 95 ? 10.508 -18.328 -3.566 1 91.88 95 GLY A N 1
ATOM 734 C CA . GL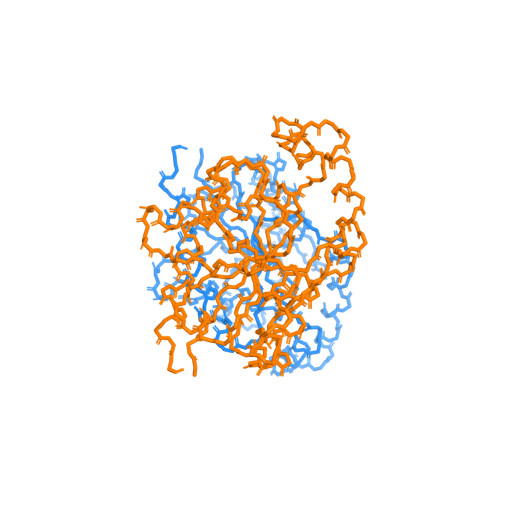Y A 1 95 ? 10.922 -19.234 -4.621 1 91.88 95 GLY A CA 1
ATOM 735 C C . GLY A 1 95 ? 10.977 -18.578 -5.988 1 91.88 95 GLY A C 1
ATOM 736 O O . GLY A 1 95 ? 11.938 -18.781 -6.734 1 91.88 95 GLY A O 1
ATOM 737 N N . LEU A 1 96 ? 9.938 -17.812 -6.254 1 95.62 96 LEU A N 1
ATOM 738 C CA . LEU A 1 96 ? 9.883 -17.141 -7.539 1 95.62 96 LEU A CA 1
ATOM 739 C C . LEU A 1 96 ? 11.031 -16.141 -7.688 1 95.62 96 LEU A C 1
ATOM 741 O O . LEU A 1 96 ? 11.656 -16.062 -8.742 1 95.62 96 LEU A O 1
ATOM 745 N N . ALA A 1 97 ? 11.297 -15.391 -6.66 1 95.69 97 ALA A N 1
ATOM 746 C CA . ALA A 1 97 ? 12.367 -14.406 -6.668 1 95.69 97 ALA A CA 1
ATOM 747 C C . ALA A 1 97 ? 13.711 -15.062 -6.973 1 95.69 97 ALA A C 1
ATOM 749 O O . ALA A 1 97 ? 14.555 -14.484 -7.664 1 95.69 97 ALA A O 1
ATOM 750 N N . LYS A 1 98 ? 13.945 -16.219 -6.477 1 94.81 98 LYS A N 1
ATOM 751 C CA . LYS A 1 98 ? 15.188 -16.953 -6.707 1 94.81 98 LYS A CA 1
ATOM 752 C C . LYS A 1 98 ? 15.344 -17.312 -8.18 1 94.81 98 LYS A C 1
ATOM 754 O O . LYS A 1 98 ? 16.469 -17.391 -8.688 1 94.81 98 LYS A O 1
ATOM 759 N N . HIS A 1 99 ? 14.234 -17.516 -8.797 1 94.44 99 HIS A N 1
ATOM 760 C CA . HIS A 1 99 ? 14.281 -18 -10.172 1 94.44 99 HIS A CA 1
ATOM 761 C C . HIS A 1 99 ? 14.32 -16.844 -11.164 1 94.44 99 HIS A C 1
ATOM 763 O O . HIS A 1 99 ? 15.055 -16.891 -12.148 1 94.44 99 HIS A O 1
ATOM 769 N N . ILE A 1 100 ? 13.539 -15.797 -10.906 1 94.75 100 ILE A N 1
ATOM 770 C CA . ILE A 1 100 ? 13.414 -14.773 -11.938 1 94.75 100 ILE A CA 1
ATOM 771 C C . ILE A 1 100 ? 14.047 -13.469 -11.453 1 94.75 100 ILE A C 1
ATOM 773 O O . ILE A 1 100 ? 14.211 -12.523 -12.227 1 94.75 100 ILE A O 1
ATOM 777 N N . GLY A 1 101 ? 14.406 -13.375 -10.18 1 95.44 101 GLY A N 1
ATOM 778 C CA . GLY A 1 101 ? 14.914 -12.148 -9.586 1 95.44 101 GLY A CA 1
ATOM 779 C C . GLY A 1 101 ? 13.82 -11.297 -8.961 1 95.44 101 GLY A C 1
ATOM 780 O O . GLY A 1 101 ? 12.773 -11.078 -9.57 1 95.44 101 GLY A O 1
ATOM 781 N N . ARG A 1 102 ? 14.086 -10.758 -7.809 1 95.38 102 ARG A N 1
ATOM 782 C CA . ARG A 1 102 ? 13.109 -9.953 -7.074 1 95.38 102 ARG A CA 1
ATOM 783 C C . ARG A 1 102 ? 12.781 -8.672 -7.828 1 95.38 102 ARG A C 1
ATOM 785 O O . ARG A 1 102 ? 11.656 -8.164 -7.746 1 95.38 102 ARG A O 1
ATOM 792 N N . GLU A 1 103 ? 13.719 -8.203 -8.609 1 93.25 103 GLU A N 1
ATOM 793 C CA . GLU A 1 103 ? 13.547 -6.961 -9.359 1 93.25 103 GLU A CA 1
ATOM 794 C C . GLU A 1 103 ? 12.539 -7.133 -10.492 1 93.25 103 GLU A C 1
ATOM 796 O O . GLU A 1 103 ? 12.047 -6.148 -11.047 1 93.25 103 GLU A O 1
ATOM 801 N N . ASN A 1 104 ? 12.234 -8.375 -10.789 1 94.88 104 ASN A N 1
ATOM 802 C CA . ASN A 1 104 ? 11.32 -8.664 -11.891 1 94.88 104 ASN A CA 1
ATOM 803 C C . ASN A 1 104 ? 9.898 -8.922 -11.391 1 94.88 104 ASN A C 1
ATOM 805 O O . ASN A 1 104 ? 9.047 -9.406 -12.141 1 94.88 104 ASN A O 1
ATOM 809 N N . MET A 1 105 ? 9.664 -8.594 -10.117 1 96.06 105 MET A N 1
ATOM 810 C CA . MET A 1 105 ? 8.336 -8.766 -9.523 1 96.06 105 MET A CA 1
ATOM 811 C C . MET A 1 105 ? 7.934 -7.531 -8.727 1 96.06 105 MET A C 1
ATOM 813 O O . MET A 1 105 ? 8.781 -6.883 -8.109 1 96.06 105 MET A O 1
ATOM 817 N N . THR A 1 106 ? 6.699 -7.18 -8.828 1 97.69 106 THR A N 1
ATOM 818 C CA . THR A 1 106 ? 6.09 -6.242 -7.895 1 97.69 106 THR A CA 1
ATOM 819 C C . THR A 1 106 ? 5.082 -6.957 -6.996 1 97.69 106 THR A C 1
ATOM 821 O O . THR A 1 106 ? 4.121 -7.555 -7.484 1 97.69 106 THR A O 1
ATOM 824 N N . VAL A 1 107 ? 5.297 -6.91 -5.723 1 98.5 107 VAL A N 1
ATOM 825 C CA . VAL A 1 107 ? 4.492 -7.676 -4.777 1 98.5 107 VAL A CA 1
ATOM 826 C C . VAL A 1 107 ? 3.49 -6.754 -4.086 1 98.5 107 VAL A C 1
ATOM 828 O O . VAL A 1 107 ? 3.877 -5.77 -3.449 1 98.5 107 VAL A O 1
ATOM 831 N N . ILE A 1 108 ? 2.225 -7.07 -4.25 1 98.88 108 ILE A N 1
ATOM 832 C CA . ILE A 1 108 ? 1.124 -6.359 -3.605 1 98.88 108 ILE A CA 1
ATOM 833 C C . ILE A 1 108 ? 0.511 -7.238 -2.518 1 98.88 108 ILE A C 1
ATOM 835 O O . ILE A 1 108 ? 0.015 -8.336 -2.801 1 98.88 108 ILE A O 1
ATOM 839 N N . TYR A 1 109 ? 0.588 -6.758 -1.296 1 98.69 109 TYR A N 1
ATOM 840 C CA . TYR A 1 109 ? -0.007 -7.449 -0.158 1 98.69 109 TYR A CA 1
ATOM 841 C C . TYR A 1 109 ? -1.419 -6.945 0.109 1 98.69 109 TYR A C 1
ATOM 843 O O . TYR A 1 109 ? -1.613 -5.773 0.448 1 98.69 109 TYR A O 1
ATOM 851 N N . ILE A 1 110 ? -2.385 -7.801 -0.075 1 98.75 110 ILE A N 1
ATOM 852 C CA . ILE A 1 110 ? -3.777 -7.465 0.192 1 98.75 110 ILE A CA 1
ATOM 853 C C . ILE A 1 110 ? -4.125 -7.809 1.639 1 98.75 110 ILE A C 1
ATOM 855 O O . ILE A 1 110 ? -4.055 -8.977 2.039 1 98.75 110 ILE A O 1
ATOM 859 N N . ARG A 1 111 ? -4.602 -6.805 2.365 1 97.69 111 ARG A N 1
ATOM 860 C CA . ARG A 1 111 ? -4.812 -6.961 3.801 1 97.69 111 ARG A CA 1
ATOM 861 C C . ARG A 1 111 ? -6.293 -6.883 4.152 1 97.69 111 ARG A C 1
ATOM 863 O O . ARG A 1 111 ? -7 -5.988 3.688 1 97.69 111 ARG A O 1
ATOM 870 N N . VAL A 1 112 ? -6.664 -7.805 4.961 1 97.44 112 VAL A N 1
ATOM 871 C CA . VAL A 1 112 ? -7.992 -7.805 5.566 1 97.44 112 VAL A CA 1
ATOM 872 C C . VAL A 1 112 ? -7.926 -8.43 6.961 1 97.44 112 VAL A C 1
ATOM 874 O O . VAL A 1 112 ? -7.176 -9.383 7.184 1 97.44 112 VAL A O 1
ATOM 877 N N . ASP A 1 113 ? -8.633 -7.848 7.875 1 95.5 113 ASP A N 1
ATOM 878 C CA . ASP A 1 113 ? -8.586 -8.391 9.227 1 95.5 113 ASP A CA 1
ATOM 879 C C . ASP A 1 113 ? -9.18 -9.797 9.281 1 95.5 113 ASP A C 1
ATOM 881 O O . ASP A 1 113 ? -9.992 -10.164 8.422 1 95.5 113 ASP A O 1
ATOM 885 N N . THR A 1 114 ? -8.773 -10.508 10.312 1 95.94 114 THR A N 1
ATOM 886 C CA . THR A 1 114 ? -9.133 -11.914 10.453 1 95.94 114 THR A CA 1
ATOM 887 C C . THR A 1 114 ? -10.648 -12.078 10.539 1 95.94 114 THR A C 1
ATOM 889 O O . THR A 1 114 ? -11.211 -12.984 9.914 1 95.94 114 THR A O 1
ATOM 892 N N . ALA A 1 115 ? -11.281 -11.219 11.266 1 95.38 115 ALA A N 1
ATOM 893 C CA . ALA A 1 115 ? -12.727 -11.328 11.461 1 95.38 115 ALA A CA 1
ATOM 894 C C . ALA A 1 115 ? -13.461 -11.219 10.133 1 95.38 115 ALA A C 1
ATOM 896 O O . ALA A 1 115 ? -14.367 -12.008 9.844 1 95.38 115 ALA A O 1
ATOM 897 N N . GLU A 1 116 ? -13.07 -10.273 9.344 1 95.94 116 GLU A N 1
ATOM 898 C CA . GLU A 1 116 ? -13.703 -10.07 8.039 1 95.94 116 GLU A CA 1
ATOM 899 C C . GLU A 1 116 ? -13.398 -11.234 7.094 1 95.94 116 GLU A C 1
ATOM 901 O O . GLU A 1 116 ? -14.281 -11.695 6.367 1 95.94 116 GLU A O 1
ATOM 906 N N . ARG A 1 117 ? -12.219 -11.742 7.078 1 96.62 117 ARG A N 1
ATOM 907 C CA . ARG A 1 117 ? -11.859 -12.906 6.262 1 96.62 117 ARG A CA 1
ATOM 908 C C . ARG A 1 117 ? -12.711 -14.117 6.625 1 96.62 117 ARG A C 1
ATOM 910 O O . ARG A 1 117 ? -13.211 -14.812 5.746 1 96.62 117 ARG A O 1
ATOM 917 N N . HIS A 1 118 ? -12.797 -14.336 7.902 1 95.5 118 HIS A N 1
ATOM 918 C CA . HIS A 1 118 ? -13.602 -15.461 8.375 1 95.5 118 HIS A CA 1
ATOM 919 C C . HIS A 1 118 ? -15.039 -15.359 7.867 1 95.5 118 HIS A C 1
ATOM 921 O O . HIS A 1 118 ? -15.594 -16.344 7.367 1 95.5 118 HIS A O 1
ATOM 927 N N . ARG A 1 119 ? -15.617 -14.211 8.008 1 95.38 119 ARG A N 1
ATOM 928 C CA . ARG A 1 119 ? -16.984 -13.984 7.562 1 95.38 119 ARG A CA 1
ATOM 929 C C . ARG A 1 119 ? -17.141 -14.305 6.082 1 95.38 119 ARG A C 1
ATOM 931 O O . ARG A 1 119 ? -18.078 -15 5.684 1 95.38 119 ARG A O 1
ATOM 938 N N . ARG A 1 120 ? -16.234 -13.805 5.262 1 94.81 120 ARG A N 1
ATOM 939 C CA . ARG A 1 120 ? -16.266 -14.023 3.82 1 94.81 120 ARG A CA 1
ATOM 940 C C . ARG A 1 120 ? -16.156 -15.508 3.482 1 94.81 120 ARG A C 1
ATOM 942 O O . ARG A 1 120 ? -16.891 -16 2.625 1 94.81 120 ARG A O 1
ATOM 949 N N . MET A 1 121 ? -15.234 -16.188 4.164 1 94.62 121 MET A N 1
ATOM 950 C CA . MET A 1 121 ? -14.961 -17.578 3.84 1 94.62 121 MET A CA 1
ATOM 951 C C . MET A 1 121 ? -16.062 -18.5 4.367 1 94.62 121 MET A C 1
ATOM 953 O O . MET A 1 121 ? -16.391 -19.516 3.75 1 94.62 121 MET A O 1
ATOM 957 N N . GLU A 1 122 ? -16.562 -18.141 5.52 1 93.88 122 GLU A N 1
ATOM 958 C CA . GLU A 1 122 ? -17.656 -18.938 6.074 1 93.88 122 GLU A CA 1
ATOM 959 C C . GLU A 1 122 ? -18.844 -18.984 5.121 1 93.88 122 GLU A C 1
ATOM 961 O O . GLU A 1 122 ? -19.469 -20.031 4.934 1 93.88 122 GLU A O 1
ATOM 966 N N . ALA A 1 123 ? -19.109 -17.906 4.504 1 88.25 123 ALA A N 1
ATOM 967 C CA . ALA A 1 123 ? -20.219 -17.797 3.559 1 88.25 123 ALA A CA 1
ATOM 968 C C . ALA A 1 123 ? -19.953 -18.641 2.309 1 88.25 123 ALA A C 1
ATOM 970 O O . ALA A 1 123 ? -20.875 -19.234 1.744 1 88.25 123 ALA A O 1
ATOM 971 N N . ASP A 1 124 ? -18.719 -18.812 1.956 1 83.38 124 ASP A N 1
ATOM 972 C CA . ASP A 1 124 ? -18.344 -19.422 0.684 1 83.38 124 ASP A CA 1
ATOM 973 C C . ASP A 1 124 ? -18.016 -20.906 0.855 1 83.38 124 ASP A C 1
ATOM 975 O O . ASP A 1 124 ? -18.359 -21.719 -0 1 83.38 124 ASP A O 1
ATOM 979 N N . ARG A 1 125 ? -17.312 -21.312 2.002 1 84 125 ARG A N 1
ATOM 980 C CA . ARG A 1 125 ? -16.719 -22.641 2.111 1 84 125 ARG A CA 1
ATOM 981 C C . ARG A 1 125 ? -17.25 -23.391 3.324 1 84 125 ARG A C 1
ATOM 983 O O . ARG A 1 125 ? -17.031 -24.594 3.469 1 84 125 ARG A O 1
ATOM 990 N N . GLY A 1 126 ? -18.016 -22.625 4.215 1 89.5 126 GLY A N 1
ATOM 991 C CA . GLY A 1 126 ? -18.453 -23.203 5.48 1 89.5 126 GLY A CA 1
ATOM 992 C C . GLY A 1 126 ? -17.516 -22.906 6.625 1 89.5 126 GLY A C 1
ATOM 993 O O . GLY A 1 126 ? -16.344 -22.562 6.406 1 89.5 126 GLY A O 1
ATOM 994 N N . PRO A 1 127 ? -18.016 -23.047 7.828 1 90.62 127 PRO A N 1
ATOM 995 C CA . PRO A 1 127 ? -17.281 -22.609 9.016 1 90.62 127 PRO A CA 1
ATOM 996 C C . PRO A 1 127 ? -16.016 -23.422 9.258 1 90.62 127 PRO A C 1
ATOM 998 O O . PRO A 1 127 ? -14.977 -22.859 9.617 1 90.62 127 PRO A O 1
ATOM 1001 N N . GLU A 1 128 ? -16.031 -24.75 9.125 1 91.81 128 GLU A N 1
ATOM 1002 C CA . GLU A 1 128 ? -14.898 -25.609 9.43 1 91.81 128 GLU A CA 1
ATOM 1003 C C . GLU A 1 128 ? -13.734 -25.344 8.477 1 91.81 128 GLU A C 1
ATOM 1005 O O . GLU A 1 128 ? -12.594 -25.156 8.906 1 91.81 128 GLU A O 1
ATOM 1010 N N . LYS A 1 129 ? -14.008 -25.312 7.246 1 88.88 129 LYS A N 1
ATOM 1011 C CA . LYS A 1 129 ? -12.977 -25.062 6.242 1 88.88 129 LYS A CA 1
ATOM 1012 C C . LYS A 1 129 ? -12.406 -23.656 6.391 1 88.88 129 LYS A C 1
ATOM 1014 O O . LYS A 1 129 ? -11.203 -23.438 6.207 1 88.88 129 LYS A O 1
ATOM 1019 N N . ALA A 1 130 ? -13.234 -22.734 6.766 1 93.25 130 ALA A N 1
ATOM 1020 C CA . ALA A 1 130 ? -12.797 -21.359 6.996 1 93.25 130 ALA A CA 1
ATOM 1021 C C . ALA A 1 130 ? -11.789 -21.281 8.141 1 93.25 130 ALA A C 1
ATOM 1023 O O . ALA A 1 130 ? -10.734 -20.656 8.016 1 93.25 130 ALA A O 1
ATOM 1024 N N . LYS A 1 131 ? -12.117 -21.984 9.172 1 92.88 131 LYS A N 1
ATOM 1025 C CA . LYS A 1 131 ? -11.234 -22.016 10.336 1 92.88 131 LYS A CA 1
ATOM 1026 C C . LYS A 1 131 ? -9.883 -22.625 9.992 1 92.88 131 LYS A C 1
ATOM 1028 O O . LYS A 1 131 ? -8.836 -22.125 10.406 1 92.88 131 LYS A O 1
ATOM 1033 N N . GLU A 1 132 ? -9.93 -23.688 9.297 1 91.62 132 GLU A N 1
ATOM 1034 C CA . GLU A 1 132 ? -8.703 -24.375 8.898 1 91.62 132 GLU A CA 1
ATOM 1035 C C . GLU A 1 132 ? -7.805 -23.453 8.07 1 91.62 132 GLU A C 1
ATOM 1037 O O . GLU A 1 132 ? -6.594 -23.406 8.281 1 91.62 132 GLU A O 1
ATOM 1042 N N . ARG A 1 133 ? -8.375 -22.75 7.16 1 91.44 133 ARG A N 1
ATOM 1043 C CA . ARG A 1 133 ? -7.609 -21.859 6.297 1 91.44 133 ARG A CA 1
ATOM 1044 C C . ARG A 1 133 ? -7.023 -20.688 7.094 1 91.44 133 ARG A C 1
ATOM 1046 O O . ARG A 1 133 ? -5.902 -20.25 6.828 1 91.44 133 ARG A O 1
ATOM 1053 N N . ILE A 1 134 ? -7.797 -20.219 8.055 1 94.62 134 ILE A N 1
ATOM 1054 C CA . ILE A 1 134 ? -7.324 -19.125 8.891 1 94.62 134 ILE A CA 1
ATOM 1055 C C . ILE A 1 134 ? -6.094 -19.578 9.68 1 94.62 134 ILE A C 1
ATOM 1057 O O . ILE A 1 134 ? -5.09 -18.859 9.727 1 94.62 134 ILE A O 1
ATOM 1061 N N . ILE A 1 135 ? -6.156 -20.766 10.242 1 92.94 135 ILE A N 1
ATOM 1062 C CA . ILE A 1 135 ? -5.066 -21.297 11.047 1 92.94 135 ILE A CA 1
ATOM 1063 C C . ILE A 1 135 ? -3.822 -21.484 10.18 1 92.94 135 ILE A C 1
ATOM 1065 O O . ILE A 1 135 ? -2.717 -21.109 10.586 1 92.94 135 ILE A O 1
ATOM 1069 N N . HIS A 1 136 ? -3.988 -21.969 9.008 1 91.31 136 HIS A N 1
ATOM 1070 C CA . HIS A 1 136 ? -2.883 -22.172 8.078 1 91.31 136 HIS A CA 1
ATOM 1071 C C . HIS A 1 136 ? -2.24 -20.844 7.691 1 91.31 136 HIS A C 1
ATOM 1073 O O . HIS A 1 136 ? -1.013 -20.75 7.621 1 91.31 136 HIS A O 1
ATOM 1079 N N . ASP A 1 137 ? -3.068 -19.844 7.504 1 94.25 137 ASP A N 1
ATOM 1080 C CA . ASP A 1 137 ? -2.586 -18.531 7.082 1 94.25 137 ASP A CA 1
ATOM 1081 C C . ASP A 1 137 ? -1.776 -17.875 8.188 1 94.25 137 ASP A C 1
ATOM 1083 O O . ASP A 1 137 ? -0.826 -17.125 7.914 1 94.25 137 ASP A O 1
ATOM 1087 N N . ILE A 1 138 ? -2.143 -18.109 9.406 1 92 138 ILE A N 1
ATOM 1088 C CA . ILE A 1 138 ? -1.431 -17.516 10.531 1 92 138 ILE A CA 1
ATOM 1089 C C . ILE A 1 138 ? 0.053 -17.875 10.453 1 92 138 ILE A C 1
ATOM 1091 O O . ILE A 1 138 ? 0.913 -16.984 10.555 1 92 138 ILE A O 1
ATOM 1095 N N . GLY A 1 139 ? 0.374 -19.109 10.258 1 90.62 139 GLY A N 1
ATOM 1096 C CA . GLY A 1 139 ? 1.757 -19.547 10.141 1 90.62 139 GLY A CA 1
ATOM 1097 C C . GLY A 1 139 ? 2.441 -19.031 8.891 1 90.62 139 GLY A C 1
ATOM 1098 O O . GLY A 1 139 ? 3.562 -18.516 8.953 1 90.62 139 GLY A O 1
ATOM 1099 N N . LYS A 1 140 ? 1.822 -19.016 7.805 1 91.75 140 LYS A N 1
ATOM 1100 C CA . LYS A 1 140 ? 2.361 -18.656 6.496 1 91.75 140 LYS A CA 1
ATOM 1101 C C . LYS A 1 140 ? 2.701 -17.172 6.426 1 91.75 140 LYS A C 1
ATOM 1103 O O . LYS A 1 140 ? 3.67 -16.781 5.77 1 91.75 140 LYS A O 1
ATOM 1108 N N . PHE A 1 141 ? 1.908 -16.375 7.086 1 95.44 141 PHE A N 1
ATOM 1109 C CA . PHE A 1 141 ? 2.033 -14.938 6.91 1 95.44 141 PHE A CA 1
ATOM 1110 C C . PHE A 1 141 ? 2.701 -14.305 8.125 1 95.44 141 PHE A C 1
ATOM 1112 O O . PHE A 1 141 ? 2.848 -13.078 8.188 1 95.44 141 PHE A O 1
ATOM 1119 N N . ALA A 1 142 ? 3.068 -15.156 9.031 1 92.06 142 ALA A N 1
ATOM 1120 C CA . ALA A 1 142 ? 3.734 -14.633 10.219 1 92.06 142 ALA A CA 1
ATOM 1121 C C . ALA A 1 142 ? 4.984 -13.836 9.836 1 92.06 142 ALA A C 1
ATOM 1123 O O . ALA A 1 142 ? 5.93 -14.391 9.273 1 92.06 142 ALA A O 1
ATOM 1124 N N . GLY A 1 143 ? 5.004 -12.477 10.164 1 89.75 143 GLY A N 1
ATOM 1125 C C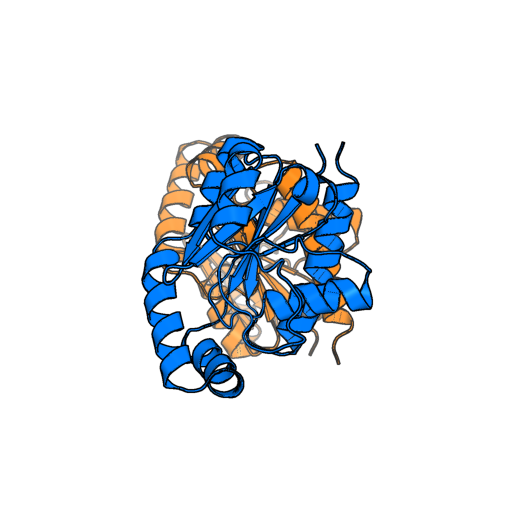A . GLY A 1 143 ? 6.172 -11.641 9.938 1 89.75 143 GLY A CA 1
ATOM 1126 C C . GLY A 1 143 ? 6.344 -11.25 8.477 1 89.75 143 GLY A C 1
ATOM 1127 O O . GLY A 1 143 ? 7.398 -10.742 8.094 1 89.75 143 GLY A O 1
ATOM 1128 N N . PHE A 1 144 ? 5.355 -11.594 7.695 1 94.25 144 PHE A N 1
ATOM 1129 C CA . PHE A 1 144 ? 5.457 -11.266 6.277 1 94.25 144 PHE A CA 1
ATOM 1130 C C . PHE A 1 144 ? 5.508 -9.758 6.07 1 94.25 144 PHE A C 1
ATOM 1132 O O . PHE A 1 144 ? 4.586 -9.039 6.457 1 94.25 144 PHE A O 1
ATOM 1139 N N . ASP A 1 145 ? 6.621 -9.273 5.418 1 93.44 145 ASP A N 1
ATOM 1140 C CA . ASP A 1 145 ? 6.781 -7.848 5.164 1 93.44 145 ASP A CA 1
ATOM 1141 C C . ASP A 1 145 ? 7.469 -7.602 3.82 1 93.44 145 ASP A C 1
ATOM 1143 O O . ASP A 1 145 ? 7.836 -6.469 3.504 1 93.44 145 ASP A O 1
ATOM 1147 N N . ASP A 1 146 ? 7.617 -8.641 3.07 1 94.81 146 ASP A N 1
ATOM 1148 C CA . ASP A 1 146 ? 8.297 -8.523 1.785 1 94.81 146 ASP A CA 1
ATOM 1149 C C . ASP A 1 146 ? 7.32 -8.148 0.677 1 94.81 146 ASP A C 1
ATOM 1151 O O . ASP A 1 146 ? 7.016 -8.961 -0.197 1 94.81 146 ASP A O 1
ATOM 1155 N N . TYR A 1 147 ? 6.828 -6.922 0.754 1 97.69 147 TYR A N 1
ATOM 1156 C CA . TYR A 1 147 ? 5.934 -6.398 -0.273 1 97.69 147 TYR A CA 1
ATOM 1157 C C . TYR A 1 147 ? 6.355 -5 -0.702 1 97.69 147 TYR A C 1
ATOM 1159 O O . TYR A 1 147 ? 7.062 -4.305 0.034 1 97.69 147 TYR A O 1
ATOM 1167 N N . ASP A 1 148 ? 5.93 -4.707 -1.92 1 98.06 148 ASP A N 1
ATOM 1168 C CA . ASP A 1 148 ? 6.172 -3.365 -2.441 1 98.06 148 ASP A CA 1
ATOM 1169 C C . ASP A 1 148 ? 5.023 -2.422 -2.092 1 98.06 148 ASP A C 1
ATOM 1171 O O . ASP A 1 148 ? 5.242 -1.233 -1.851 1 98.06 148 ASP A O 1
ATOM 1175 N N . ILE A 1 149 ? 3.861 -2.959 -2.098 1 98.75 149 ILE A N 1
ATOM 1176 C CA . ILE A 1 149 ? 2.625 -2.234 -1.828 1 98.75 149 ILE A CA 1
ATOM 1177 C C . ILE A 1 149 ? 1.723 -3.07 -0.924 1 98.75 149 ILE A C 1
ATOM 1179 O O . ILE A 1 149 ? 1.62 -4.289 -1.095 1 98.75 149 ILE A O 1
ATOM 1183 N N . ALA A 1 150 ? 1.118 -2.445 0.014 1 98.69 150 ALA A N 1
ATOM 1184 C CA . ALA A 1 150 ? 0.046 -3.082 0.774 1 98.69 150 ALA A CA 1
ATOM 1185 C C . ALA A 1 150 ? -1.266 -2.318 0.619 1 98.69 150 ALA A C 1
ATOM 1187 O O . ALA A 1 150 ? -1.279 -1.085 0.64 1 98.69 150 ALA A O 1
ATOM 1188 N N . LEU A 1 151 ? -2.309 -3.027 0.444 1 98.81 151 LEU A N 1
ATOM 1189 C CA . LEU A 1 151 ? -3.629 -2.445 0.23 1 98.81 151 LEU A CA 1
ATOM 1190 C C . LEU A 1 151 ? -4.645 -3.033 1.204 1 98.81 151 LEU A C 1
ATOM 1192 O O . LEU A 1 151 ? -4.848 -4.25 1.237 1 98.81 151 LEU A O 1
ATOM 1196 N N . ASN A 1 152 ? -5.242 -2.178 2.008 1 98.38 152 ASN A N 1
ATOM 1197 C CA . ASN A 1 152 ? -6.391 -2.621 2.795 1 98.38 152 ASN A CA 1
ATOM 1198 C C . ASN A 1 152 ? -7.613 -2.863 1.914 1 98.38 152 ASN A C 1
ATOM 1200 O O . ASN A 1 152 ? -7.898 -2.078 1.009 1 98.38 152 ASN A O 1
ATOM 1204 N N . ASN A 1 153 ? -8.297 -3.963 2.178 1 98.44 153 ASN A N 1
ATOM 1205 C CA . ASN A 1 153 ? -9.406 -4.391 1.333 1 98.44 153 ASN A CA 1
ATOM 1206 C C . ASN A 1 153 ? -10.609 -4.812 2.166 1 98.44 153 ASN A C 1
ATOM 1208 O O . ASN A 1 153 ? -11.164 -5.895 1.954 1 98.44 153 ASN A O 1
ATOM 1212 N N . ARG A 1 154 ? -11.047 -4.035 2.988 1 96.12 154 ARG A N 1
ATOM 1213 C CA . ARG A 1 154 ? -12.078 -4.406 3.955 1 96.12 154 ARG A CA 1
ATOM 1214 C C . ARG A 1 154 ? -13.469 -4.148 3.396 1 96.12 154 ARG A C 1
ATOM 1216 O O . ARG A 1 154 ? -14.391 -4.934 3.625 1 96.12 154 ARG A O 1
ATOM 1223 N N . THR A 1 155 ? -13.641 -3.123 2.637 1 95.44 155 THR A N 1
ATOM 1224 C CA . THR A 1 155 ? -14.969 -2.701 2.186 1 95.44 155 THR A CA 1
ATOM 1225 C C . THR A 1 155 ? -15.07 -2.791 0.667 1 95.44 155 THR A C 1
ATOM 1227 O O . THR A 1 155 ? -14.07 -2.984 -0.021 1 95.44 155 THR A O 1
ATOM 1230 N N . ARG A 1 156 ? -16.266 -2.637 0.178 1 94.94 156 ARG A N 1
ATOM 1231 C CA . ARG A 1 156 ? -16.484 -2.594 -1.264 1 94.94 156 ARG A CA 1
ATOM 1232 C C . ARG A 1 156 ? -15.75 -1.419 -1.898 1 94.94 156 ARG A C 1
ATOM 1234 O O . ARG A 1 156 ? -15.211 -1.54 -3 1 94.94 156 ARG A O 1
ATOM 1241 N N . ASN A 1 157 ? -15.766 -0.316 -1.213 1 94.81 157 ASN A N 1
ATOM 1242 C CA . ASN A 1 157 ? -15.039 0.849 -1.7 1 94.81 157 ASN A CA 1
ATOM 1243 C C . ASN A 1 157 ? -13.539 0.574 -1.79 1 94.81 157 ASN A C 1
ATOM 1245 O O . ASN A 1 157 ? -12.875 1.028 -2.723 1 94.81 157 ASN A O 1
ATOM 1249 N N . ASP A 1 158 ? -13.008 -0.125 -0.786 1 97.31 158 ASP A N 1
ATOM 1250 C CA . ASP A 1 158 ? -11.609 -0.54 -0.849 1 97.31 158 ASP A CA 1
ATOM 1251 C C . ASP A 1 158 ? -11.336 -1.371 -2.102 1 97.31 158 ASP A C 1
ATOM 1253 O O . ASP A 1 158 ? -10.328 -1.165 -2.783 1 97.31 158 ASP A O 1
ATOM 1257 N N . LEU A 1 159 ? -12.266 -2.283 -2.354 1 98.12 159 LEU A N 1
ATOM 1258 C CA . LEU A 1 159 ? -12.117 -3.18 -3.496 1 98.12 159 LEU A CA 1
ATOM 1259 C C . LEU A 1 159 ? -12.062 -2.391 -4.801 1 98.12 159 LEU A C 1
ATOM 1261 O O . LEU A 1 159 ? -11.172 -2.609 -5.625 1 98.12 159 LEU A O 1
ATOM 1265 N N . GLU A 1 160 ? -12.969 -1.528 -4.973 1 97.75 160 GLU A N 1
ATOM 1266 C CA . GLU A 1 160 ? -13.016 -0.724 -6.188 1 97.75 160 GLU A CA 1
ATOM 1267 C C . GLU A 1 160 ? -11.742 0.107 -6.348 1 97.75 160 GLU A C 1
ATOM 1269 O O . GLU A 1 160 ? -11.156 0.155 -7.43 1 97.75 160 GLU A O 1
ATOM 1274 N N . ARG A 1 161 ? -11.352 0.711 -5.309 1 97.44 161 ARG A N 1
ATOM 1275 C CA . ARG A 1 161 ? -10.117 1.484 -5.285 1 97.44 161 ARG A CA 1
ATOM 1276 C C . ARG A 1 161 ? -8.914 0.614 -5.656 1 97.44 161 ARG A C 1
ATOM 1278 O O . ARG A 1 161 ? -8.086 1.005 -6.48 1 97.44 161 ARG A O 1
ATOM 1285 N N . ASN A 1 162 ? -8.828 -0.509 -5.008 1 98.69 162 ASN A N 1
ATOM 1286 C CA . ASN A 1 162 ? -7.691 -1.403 -5.211 1 98.69 162 ASN A CA 1
ATOM 1287 C C . ASN A 1 162 ? -7.602 -1.876 -6.66 1 98.69 162 ASN A C 1
ATOM 1289 O O . ASN A 1 162 ? -6.508 -2.006 -7.211 1 98.69 162 ASN A O 1
ATOM 1293 N N . VAL A 1 163 ? -8.758 -2.131 -7.301 1 98.75 163 VAL A N 1
ATOM 1294 C CA . VAL A 1 163 ? -8.773 -2.543 -8.703 1 98.75 163 VAL A CA 1
ATOM 1295 C C . VAL A 1 163 ? -8.172 -1.443 -9.57 1 98.75 163 VAL A C 1
ATOM 1297 O O . VAL A 1 163 ? -7.332 -1.716 -10.438 1 98.75 163 VAL A O 1
ATOM 1300 N N . VAL A 1 164 ? -8.539 -0.243 -9.297 1 98.31 164 VAL A N 1
ATOM 1301 C CA . VAL A 1 164 ? -8.023 0.894 -10.047 1 98.31 164 VAL A CA 1
ATOM 1302 C C . VAL A 1 164 ? -6.512 1.011 -9.836 1 98.31 164 VAL A C 1
ATOM 1304 O O . VAL A 1 164 ? -5.754 1.161 -10.797 1 98.31 164 VAL A O 1
ATOM 1307 N N . LEU A 1 165 ? -6.062 0.917 -8.664 1 98.56 165 LEU A N 1
ATOM 1308 C CA . LEU A 1 165 ? -4.652 1.103 -8.344 1 98.56 165 LEU A CA 1
ATOM 1309 C C . LEU A 1 165 ? -3.803 -0.009 -8.953 1 98.56 165 LEU A C 1
ATOM 1311 O O . LEU A 1 165 ? -2.723 0.252 -9.484 1 98.56 165 LEU A O 1
ATOM 1315 N N . VAL A 1 166 ? -4.273 -1.253 -8.844 1 98.75 166 VAL A N 1
ATOM 1316 C CA . VAL A 1 166 ? -3.512 -2.367 -9.398 1 98.75 166 VAL A CA 1
ATOM 1317 C C . VAL A 1 166 ? -3.461 -2.254 -10.922 1 98.75 166 VAL A C 1
ATOM 1319 O O . VAL A 1 166 ? -2.432 -2.541 -11.539 1 98.75 166 VAL A O 1
ATOM 1322 N N . HIS A 1 167 ? -4.578 -1.86 -11.5 1 98.69 167 HIS A N 1
ATOM 1323 C CA . HIS A 1 167 ? -4.578 -1.616 -12.938 1 98.69 167 HIS A CA 1
ATOM 1324 C C . HIS A 1 167 ? -3.5 -0.61 -13.328 1 98.69 167 HIS A C 1
ATOM 1326 O O . HIS A 1 167 ? -2.717 -0.856 -14.25 1 98.69 167 HIS A O 1
ATOM 1332 N N . GLU A 1 168 ? -3.508 0.549 -12.648 1 98.06 168 GLU A N 1
ATOM 1333 C CA . GLU A 1 168 ? -2.543 1.602 -12.961 1 98.06 168 GLU A CA 1
ATOM 1334 C C . GLU A 1 168 ? -1.112 1.123 -12.727 1 98.06 168 GLU A C 1
ATOM 1336 O O . GLU A 1 168 ? -0.198 1.5 -13.461 1 98.06 168 GLU A O 1
ATOM 1341 N N . LEU A 1 169 ? -0.916 0.326 -11.68 1 98 169 LEU A N 1
ATOM 1342 C CA . LEU A 1 169 ? 0.401 -0.238 -11.406 1 98 169 LEU A CA 1
ATOM 1343 C C . LEU A 1 169 ? 0.871 -1.111 -12.562 1 98 169 LEU A C 1
ATOM 1345 O O . LEU A 1 169 ? 2.025 -1.021 -12.984 1 98 169 LEU A O 1
ATOM 1349 N N . ILE A 1 170 ? 0.001 -2.002 -13 1 97.88 170 ILE A N 1
ATOM 1350 C CA . ILE A 1 170 ? 0.346 -2.896 -14.102 1 97.88 170 ILE A CA 1
ATOM 1351 C C . ILE A 1 170 ? 0.731 -2.078 -15.336 1 97.88 170 ILE A C 1
ATOM 1353 O O . ILE A 1 170 ? 1.743 -2.357 -15.977 1 97.88 170 ILE A O 1
ATOM 1357 N N . GLU A 1 171 ? -0.059 -1.089 -15.648 1 96.94 171 GLU A N 1
ATOM 1358 C CA . GLU A 1 171 ? 0.231 -0.237 -16.797 1 96.94 171 GLU A CA 1
ATOM 1359 C C . GLU A 1 171 ? 1.562 0.489 -16.625 1 96.94 171 GLU A C 1
ATOM 1361 O O . GLU A 1 171 ? 2.326 0.631 -17.578 1 96.94 171 GLU A O 1
ATOM 1366 N N . PHE A 1 172 ? 1.797 0.934 -15.477 1 96.25 172 PHE A N 1
ATOM 1367 C CA . PHE A 1 172 ? 3.061 1.595 -15.172 1 96.25 172 PHE A CA 1
ATOM 1368 C C . PHE A 1 172 ? 4.234 0.657 -15.422 1 96.25 172 PHE A C 1
ATOM 1370 O O . PHE A 1 172 ? 5.223 1.044 -16.047 1 96.25 172 PHE A O 1
ATOM 1377 N N . GLU A 1 173 ? 4.113 -0.561 -14.859 1 94.44 173 GLU A N 1
ATOM 1378 C CA . GLU A 1 173 ? 5.199 -1.532 -14.961 1 94.44 173 GLU A CA 1
ATOM 1379 C C . GLU A 1 173 ? 5.461 -1.915 -16.406 1 94.44 173 GLU A C 1
ATOM 1381 O O . GLU A 1 173 ? 6.598 -2.201 -16.781 1 94.44 173 GLU A O 1
ATOM 1386 N N . LYS A 1 174 ? 4.473 -1.96 -17.234 1 92.62 174 LYS A N 1
ATOM 1387 C CA . LYS A 1 174 ? 4.602 -2.299 -18.641 1 92.62 174 LYS A CA 1
ATOM 1388 C C . LYS A 1 174 ? 5.402 -1.234 -19.391 1 92.62 174 LYS A C 1
ATOM 1390 O O . LYS A 1 174 ? 6.02 -1.522 -20.422 1 92.62 174 LYS A O 1
ATOM 1395 N N . GLU A 1 175 ? 5.41 -0.019 -18.859 1 89.5 175 GLU A N 1
ATOM 1396 C CA . GLU A 1 175 ? 6.066 1.1 -19.531 1 89.5 175 GLU A CA 1
ATOM 1397 C C . GLU A 1 175 ? 7.52 1.235 -19.078 1 89.5 175 GLU A C 1
ATOM 1399 O O . GLU A 1 175 ? 8.281 2.02 -19.656 1 89.5 175 GLU A O 1
ATOM 1404 N N . GLN A 1 176 ? 7.871 0.496 -18.094 1 85.38 176 GLN A N 1
ATOM 1405 C CA . GLN A 1 176 ? 9.25 0.58 -17.609 1 85.38 176 GLN A CA 1
ATOM 1406 C C . GLN A 1 176 ? 10.203 -0.104 -18.594 1 85.38 176 GLN A C 1
ATOM 1408 O O . GLN A 1 176 ? 9.852 -1.104 -19.219 1 85.38 176 GLN A O 1
ATOM 1413 N N . PRO A 1 177 ? 11.5 0.448 -18.922 1 74.31 177 PRO A N 1
ATOM 1414 C CA . PRO A 1 177 ? 12.477 -0.131 -19.859 1 74.31 177 PRO A CA 1
ATOM 1415 C C . PRO A 1 177 ? 13 -1.486 -19.391 1 74.31 177 PRO A C 1
ATOM 1417 O O . PRO A 1 177 ? 12.992 -1.778 -18.188 1 74.31 177 PRO A O 1
ATOM 1420 N N . MET B 1 1 ? -18.266 15.305 2.564 1 73.56 1 MET B N 1
ATOM 1421 C CA . MET B 1 1 ? -17 16.031 2.617 1 73.56 1 MET B CA 1
ATOM 1422 C C . MET B 1 1 ? -15.969 15.383 1.701 1 73.56 1 MET B C 1
ATOM 1424 O O . MET B 1 1 ? -16.016 14.18 1.469 1 73.56 1 MET B O 1
ATOM 1428 N N . LYS B 1 2 ? -15.18 16.281 1.086 1 84 2 LYS B N 1
ATOM 1429 C CA . LYS B 1 2 ? -14.086 15.805 0.244 1 84 2 LYS B CA 1
ATOM 1430 C C . LYS B 1 2 ? -13.086 14.992 1.056 1 84 2 LYS B C 1
ATOM 1432 O O . LYS B 1 2 ? -12.688 15.398 2.15 1 84 2 LYS B O 1
ATOM 1437 N N . LYS B 1 3 ? -12.727 13.859 0.621 1 93.06 3 LYS B N 1
ATOM 1438 C CA . LYS B 1 3 ? -11.727 13.047 1.31 1 93.06 3 LYS B CA 1
ATOM 1439 C C . LYS B 1 3 ? -10.336 13.664 1.19 1 93.06 3 LYS B C 1
ATOM 1441 O O . LYS B 1 3 ? -9.961 14.148 0.125 1 93.06 3 LYS B O 1
ATOM 1446 N N . ILE B 1 4 ? -9.609 13.68 2.27 1 96.75 4 ILE B N 1
ATOM 1447 C CA . ILE B 1 4 ? -8.227 14.133 2.266 1 96.75 4 ILE B CA 1
ATOM 1448 C C . ILE B 1 4 ? -7.289 12.922 2.221 1 96.75 4 ILE B C 1
ATOM 1450 O O . ILE B 1 4 ? -7.523 11.922 2.904 1 96.75 4 ILE B O 1
ATOM 1454 N N . VAL B 1 5 ? -6.305 12.992 1.351 1 98.25 5 VAL B N 1
ATOM 1455 C CA . VAL B 1 5 ? -5.273 11.961 1.305 1 98.25 5 VAL B CA 1
ATOM 1456 C C . VAL B 1 5 ? -4.137 12.328 2.256 1 98.25 5 VAL B C 1
ATOM 1458 O O . VAL B 1 5 ? -3.51 13.383 2.111 1 98.25 5 VAL B O 1
ATOM 1461 N N . CYS B 1 6 ? -3.9 11.5 3.205 1 98.31 6 CYS B N 1
ATOM 1462 C CA . CYS B 1 6 ? -2.859 11.727 4.203 1 98.31 6 CYS B CA 1
ATOM 1463 C C . CYS B 1 6 ? -1.616 10.898 3.889 1 98.31 6 CYS B C 1
ATOM 1465 O O . CYS B 1 6 ? -1.698 9.68 3.73 1 98.31 6 CYS B O 1
ATOM 1467 N N . LEU B 1 7 ? -0.497 11.539 3.721 1 98.5 7 LEU B N 1
ATOM 1468 C CA . LEU B 1 7 ? 0.793 10.867 3.613 1 98.5 7 LEU B CA 1
ATOM 1469 C C . LEU B 1 7 ? 1.479 10.789 4.973 1 98.5 7 LEU B C 1
ATOM 1471 O O . LEU B 1 7 ? 1.738 11.82 5.602 1 98.5 7 LEU B O 1
ATOM 1475 N N . VAL B 1 8 ? 1.702 9.578 5.379 1 98.06 8 VAL B N 1
ATOM 1476 C CA . VAL B 1 8 ? 2.363 9.32 6.656 1 98.06 8 VAL B CA 1
ATOM 1477 C C . VAL B 1 8 ? 3.621 8.484 6.43 1 98.06 8 VAL B C 1
ATOM 1479 O O . VAL B 1 8 ? 3.66 7.641 5.531 1 98.06 8 VAL B O 1
ATOM 1482 N N . GLY B 1 9 ? 4.605 8.742 7.25 1 97.75 9 GLY B N 1
ATOM 1483 C CA . GLY B 1 9 ? 5.875 8.039 7.152 1 97.75 9 GLY B CA 1
ATOM 1484 C C . GLY B 1 9 ? 6.977 8.68 7.973 1 97.75 9 GLY B C 1
ATOM 1485 O O . GLY B 1 9 ? 6.895 9.859 8.32 1 97.75 9 GLY B O 1
ATOM 1486 N N . GLU B 1 10 ? 7.941 7.883 8.258 1 97.06 10 GLU B N 1
ATOM 1487 C CA . GLU B 1 10 ? 9.062 8.391 9.039 1 97.06 10 GLU B CA 1
ATOM 1488 C C . GLU B 1 10 ? 9.844 9.453 8.266 1 97.06 10 GLU B C 1
ATOM 1490 O O . GLU B 1 10 ? 9.727 9.547 7.039 1 97.06 10 GLU B O 1
ATOM 1495 N N . SER B 1 11 ? 10.539 10.242 9.078 1 94.44 11 SER B N 1
ATOM 1496 C CA . SER B 1 11 ? 11.414 11.227 8.445 1 94.44 11 SER B CA 1
ATOM 1497 C C . SER B 1 11 ? 12.359 10.562 7.445 1 94.44 11 SER B C 1
ATOM 1499 O O . SER B 1 11 ? 12.922 9.508 7.719 1 94.44 11 SER B O 1
ATOM 1501 N N . GLY B 1 12 ? 12.484 11.172 6.273 1 95.81 12 GLY B N 1
ATOM 1502 C CA . GLY B 1 12 ? 13.375 10.633 5.25 1 95.81 12 GLY B CA 1
ATOM 1503 C C . GLY B 1 12 ? 12.695 9.625 4.348 1 95.81 12 GLY B C 1
ATOM 1504 O O . GLY B 1 12 ? 13.336 9.047 3.461 1 95.81 12 GLY B O 1
ATOM 1505 N N . SER B 1 13 ? 11.383 9.391 4.539 1 97.69 13 SER B N 1
ATOM 1506 C CA . SER B 1 13 ? 10.672 8.367 3.781 1 97.69 13 SER B CA 1
ATOM 1507 C C . SER B 1 13 ? 10.328 8.852 2.379 1 97.69 13 SER B C 1
ATOM 1509 O O . SER B 1 13 ? 9.969 8.055 1.509 1 97.69 13 SER B O 1
ATOM 1511 N N . GLY B 1 14 ? 10.367 10.125 2.154 1 96.94 14 GLY B N 1
ATOM 1512 C CA . GLY B 1 14 ? 10.117 10.656 0.824 1 96.94 14 GLY B CA 1
ATOM 1513 C C . GLY B 1 14 ? 8.734 11.258 0.669 1 96.94 14 GLY B C 1
ATOM 1514 O O . GLY B 1 14 ? 8.289 11.523 -0.449 1 96.94 14 GLY B O 1
ATOM 1515 N N . LYS B 1 15 ? 8.008 11.492 1.759 1 96.81 15 LYS B N 1
ATOM 1516 C CA . LYS B 1 15 ? 6.664 12.055 1.721 1 96.81 15 LYS B CA 1
ATOM 1517 C C . LYS B 1 15 ? 6.66 13.43 1.055 1 96.81 15 LYS B C 1
ATOM 1519 O O . LYS B 1 15 ? 5.836 13.695 0.175 1 96.81 15 LYS B O 1
ATOM 1524 N N . SER B 1 16 ? 7.586 14.258 1.543 1 94.06 16 SER B N 1
ATOM 1525 C CA . SER B 1 16 ? 7.641 15.609 1.012 1 94.06 16 SER B CA 1
ATOM 1526 C C . SER B 1 16 ? 8 15.609 -0.47 1 94.06 16 SER B C 1
ATOM 1528 O O . SER B 1 16 ? 7.477 16.422 -1.241 1 94.06 16 SER B O 1
ATOM 1530 N N . THR B 1 17 ? 8.914 14.727 -0.883 1 96.5 17 THR B N 1
ATOM 1531 C CA . THR B 1 17 ? 9.289 14.602 -2.287 1 96.5 17 THR B CA 1
ATOM 1532 C C . THR B 1 17 ? 8.086 14.172 -3.129 1 96.5 17 THR B C 1
ATOM 1534 O O . THR B 1 17 ? 7.828 14.742 -4.191 1 96.5 17 THR B O 1
ATOM 1537 N N . ILE B 1 18 ? 7.344 13.18 -2.68 1 98.5 18 ILE B N 1
ATOM 1538 C CA . ILE B 1 18 ? 6.156 12.711 -3.383 1 98.5 18 ILE B CA 1
ATOM 1539 C C . ILE B 1 18 ? 5.164 13.859 -3.545 1 98.5 18 ILE B C 1
ATOM 1541 O O . ILE B 1 18 ? 4.648 14.094 -4.641 1 98.5 18 ILE B O 1
ATOM 1545 N N . ALA B 1 19 ? 4.906 14.594 -2.449 1 98 19 ALA B N 1
ATOM 1546 C CA . ALA B 1 19 ? 3.961 15.711 -2.482 1 98 19 ALA B CA 1
ATOM 1547 C C . ALA B 1 19 ? 4.406 16.781 -3.475 1 98 19 ALA B C 1
ATOM 1549 O O . ALA B 1 19 ? 3.588 17.312 -4.223 1 98 19 ALA B O 1
ATOM 1550 N N . GLN B 1 20 ? 5.652 17.031 -3.471 1 97.12 20 GLN B N 1
ATOM 1551 C CA . GLN B 1 20 ? 6.191 18.047 -4.383 1 97.12 20 GLN B CA 1
ATOM 1552 C C . GLN B 1 20 ? 6 17.625 -5.836 1 97.12 20 GLN B C 1
ATOM 1554 O O . GLN B 1 20 ? 5.582 18.438 -6.668 1 97.12 20 GLN B O 1
ATOM 1559 N N . LEU B 1 21 ? 6.34 16.438 -6.16 1 98.38 21 LEU B N 1
ATOM 1560 C CA . LEU B 1 21 ? 6.203 15.945 -7.527 1 98.38 21 LEU B CA 1
ATOM 1561 C C . LEU B 1 21 ? 4.738 15.922 -7.949 1 98.38 21 LEU B C 1
ATOM 1563 O O . LEU B 1 21 ? 4.418 16.203 -9.109 1 98.38 21 LEU B O 1
ATOM 1567 N N . LEU B 1 22 ? 3.859 15.547 -7.02 1 98.62 22 LEU B N 1
ATOM 1568 C CA . LEU B 1 22 ? 2.428 15.562 -7.305 1 98.62 22 LEU B CA 1
ATOM 1569 C C . LEU B 1 22 ? 1.952 16.969 -7.648 1 98.62 22 LEU B C 1
ATOM 1571 O O . LEU B 1 22 ? 1.088 17.141 -8.508 1 98.62 22 LEU B O 1
ATOM 1575 N N . LYS B 1 23 ? 2.496 17.922 -6.93 1 98.19 23 LYS B N 1
ATOM 1576 C CA . LYS B 1 23 ? 2.172 19.312 -7.227 1 98.19 23 LYS B CA 1
ATOM 1577 C C . LYS B 1 23 ? 2.684 19.719 -8.609 1 98.19 23 LYS B C 1
ATOM 1579 O O . LYS B 1 23 ? 1.927 20.234 -9.43 1 98.19 23 LYS B O 1
ATOM 1584 N N . GLU B 1 24 ? 3.881 19.422 -8.883 1 98.25 24 GLU B N 1
ATOM 1585 C CA . GLU B 1 24 ? 4.543 19.844 -10.117 1 98.25 24 GLU B CA 1
ATOM 1586 C C . GLU B 1 24 ? 3.936 19.156 -11.336 1 98.25 24 GLU B C 1
ATOM 1588 O O . GLU B 1 24 ? 3.74 19.781 -12.375 1 98.25 24 GLU B O 1
ATOM 1593 N N . GLN B 1 25 ? 3.664 17.906 -11.195 1 98.31 25 GLN B N 1
ATOM 1594 C CA . GLN B 1 25 ? 3.281 17.094 -12.352 1 98.31 25 GLN B CA 1
ATOM 1595 C C . GLN B 1 25 ? 1.769 17.109 -12.547 1 98.31 25 GLN B C 1
ATOM 1597 O O . GLN B 1 25 ? 1.285 16.969 -13.672 1 98.31 25 GLN B O 1
ATOM 1602 N N . HIS B 1 26 ? 1.026 17.25 -11.43 1 98.25 26 HIS B N 1
ATOM 1603 C CA . HIS B 1 26 ? -0.407 17.016 -11.562 1 98.25 26 HIS B CA 1
ATOM 1604 C C . HIS B 1 26 ? -1.212 18.141 -10.922 1 98.25 26 HIS B C 1
ATOM 1606 O O . HIS B 1 26 ? -2.443 18.141 -10.984 1 98.25 26 HIS B O 1
ATOM 1612 N N . GLY B 1 27 ? -0.585 19.047 -10.211 1 98.19 27 GLY B N 1
ATOM 1613 C CA . GLY B 1 27 ? -1.245 20.219 -9.656 1 98.19 27 GLY B CA 1
ATOM 1614 C C . GLY B 1 27 ? -1.909 19.953 -8.32 1 98.19 27 GLY B C 1
ATOM 1615 O O . GLY B 1 27 ? -2.68 20.781 -7.824 1 98.19 27 GLY B O 1
ATOM 1616 N N . HIS B 1 28 ? -1.622 18.75 -7.727 1 98.38 28 HIS B N 1
ATOM 1617 C CA . HIS B 1 28 ? -2.182 18.469 -6.41 1 98.38 28 HIS B CA 1
ATOM 1618 C C . HIS B 1 28 ? -1.509 19.312 -5.336 1 98.38 28 HIS B C 1
ATOM 1620 O O . HIS B 1 28 ? -0.286 19.469 -5.336 1 98.38 28 HIS B O 1
ATOM 1626 N N . THR B 1 29 ? -2.283 19.828 -4.414 1 97.44 29 THR B N 1
ATOM 1627 C CA . THR B 1 29 ? -1.728 20.719 -3.4 1 97.44 29 THR B CA 1
ATOM 1628 C C . THR B 1 29 ? -1.705 20.047 -2.035 1 97.44 29 THR B C 1
ATOM 1630 O O . THR B 1 29 ? -2.621 19.297 -1.694 1 97.44 29 THR B O 1
ATOM 1633 N N . SER B 1 30 ? -0.699 20.344 -1.243 1 98 30 SER B N 1
ATOM 1634 C CA . SER B 1 30 ? -0.569 19.859 0.129 1 98 30 SER B CA 1
ATOM 1635 C C . SER B 1 30 ? -0.867 20.969 1.134 1 98 30 SER B C 1
ATOM 1637 O O . SER B 1 30 ? -0.566 22.141 0.885 1 98 30 SER B O 1
ATOM 1639 N N . ILE B 1 31 ? -1.417 20.578 2.223 1 97.56 31 ILE B N 1
ATOM 1640 C CA . ILE B 1 31 ? -1.726 21.5 3.311 1 97.56 31 ILE B CA 1
ATOM 1641 C C . ILE B 1 31 ? -0.431 22.047 3.9 1 97.56 31 ILE B C 1
ATOM 1643 O O . ILE B 1 31 ? 0.432 21.281 4.344 1 97.56 31 ILE B O 1
ATOM 1647 N N . PRO B 1 32 ? -0.269 23.344 3.865 1 97.12 32 PRO B N 1
ATOM 1648 C CA . PRO B 1 32 ? 0.824 23.922 4.648 1 97.12 32 PRO B CA 1
ATOM 1649 C C . PRO B 1 32 ? 0.483 24.047 6.133 1 97.12 32 PRO B C 1
ATOM 1651 O O . PRO B 1 32 ? -0.158 25.016 6.543 1 97.12 32 PRO B O 1
ATOM 1654 N N . SER B 1 33 ? 0.961 23.172 6.906 1 96.19 33 SER B N 1
ATOM 1655 C CA . SER B 1 33 ? 0.659 23.188 8.336 1 96.19 33 SER B CA 1
ATOM 1656 C C . SER B 1 33 ? 1.218 24.438 9.008 1 96.19 33 SER B C 1
ATOM 1658 O O . SER B 1 33 ? 2.291 24.922 8.641 1 96.19 33 SER B O 1
ATOM 1660 N N . TYR B 1 34 ? 0.497 24.875 9.961 1 97.06 34 TYR B N 1
ATOM 1661 C CA . TYR B 1 34 ? 1.059 25.875 10.867 1 97.06 34 TYR B CA 1
ATOM 1662 C C . TYR B 1 34 ? 2.104 25.25 11.781 1 97.06 34 TYR B C 1
ATOM 1664 O O . TYR B 1 34 ? 1.934 24.125 12.25 1 97.06 34 TYR B O 1
ATOM 1672 N N . THR B 1 35 ? 3.121 25.953 12.031 1 97.25 35 THR B N 1
ATOM 1673 C CA . THR B 1 35 ? 4.109 25.438 12.977 1 97.25 35 THR B CA 1
ATOM 1674 C C . THR B 1 35 ? 4.793 26.578 13.719 1 97.25 35 THR B C 1
ATOM 1676 O O . THR B 1 35 ? 4.938 27.672 13.188 1 97.25 35 THR B O 1
ATOM 1679 N N . THR B 1 36 ? 5.188 26.328 14.922 1 97.5 36 THR B N 1
ATOM 1680 C CA . THR B 1 36 ? 5.902 27.312 15.727 1 97.5 36 THR B CA 1
ATOM 1681 C C . THR B 1 36 ? 7.41 27.141 15.594 1 97.5 36 THR B C 1
ATOM 1683 O O . THR B 1 36 ? 8.188 27.906 16.172 1 97.5 36 THR B O 1
ATOM 1686 N N . ARG B 1 37 ? 7.777 26.109 14.844 1 94.12 37 ARG B N 1
ATOM 1687 C CA . ARG B 1 37 ? 9.203 25.922 14.586 1 94.12 37 ARG B CA 1
ATOM 1688 C C . ARG B 1 37 ? 9.734 27.031 13.68 1 94.12 37 ARG B C 1
ATOM 1690 O O . ARG B 1 37 ? 9.031 27.5 12.781 1 94.12 37 ARG B O 1
ATOM 1697 N N . SER B 1 38 ? 10.969 27.406 13.914 1 92.19 38 SER B N 1
ATOM 1698 C CA . SER B 1 38 ? 11.609 28.328 12.969 1 92.19 38 SER B CA 1
ATOM 1699 C C . SER B 1 38 ? 11.961 27.625 11.664 1 92.19 38 SER B C 1
ATOM 1701 O O . SER B 1 38 ? 12.258 26.438 11.656 1 92.19 38 SER B O 1
ATOM 1703 N N . PRO B 1 39 ? 11.852 28.328 10.555 1 91.44 39 PRO B N 1
ATOM 1704 C CA . PRO B 1 39 ? 12.258 27.719 9.289 1 91.44 39 PRO B CA 1
ATOM 1705 C C . PRO B 1 39 ? 13.727 27.312 9.281 1 91.44 39 PRO B C 1
ATOM 1707 O O . PRO B 1 39 ? 14.547 27.922 9.961 1 91.44 39 PRO B O 1
ATOM 1710 N N . ARG B 1 40 ? 14.125 26.312 8.641 1 82.88 40 ARG B N 1
ATOM 1711 C CA . ARG B 1 40 ? 15.5 25.828 8.523 1 82.88 40 ARG B CA 1
ATOM 1712 C C . ARG B 1 40 ? 16.344 26.781 7.699 1 82.88 40 ARG B C 1
ATOM 1714 O O . ARG B 1 40 ? 17.547 26.953 7.969 1 82.88 40 ARG B O 1
ATOM 1721 N N . HIS B 1 41 ? 15.609 27.344 6.656 1 85.56 41 HIS B N 1
ATOM 1722 C CA . HIS B 1 41 ? 16.203 28.375 5.805 1 85.56 41 HIS B CA 1
ATOM 1723 C C . HIS B 1 41 ? 15.148 29.375 5.34 1 85.56 41 HIS B C 1
ATOM 1725 O O . HIS B 1 41 ? 13.945 29.125 5.492 1 85.56 41 HIS B O 1
ATOM 1731 N N . SER B 1 42 ? 15.586 30.469 4.828 1 87.75 42 SER B N 1
ATOM 1732 C CA . SER B 1 42 ? 14.703 31.594 4.512 1 87.75 42 SER B CA 1
ATOM 1733 C C . SER B 1 42 ? 13.695 31.203 3.428 1 87.75 42 SER B C 1
ATOM 1735 O O . SER B 1 42 ? 12.586 31.734 3.396 1 87.75 42 SER B O 1
ATOM 1737 N N . GLU B 1 43 ? 13.914 30.281 2.633 1 88.81 43 GLU B N 1
ATOM 1738 C CA . GLU B 1 43 ? 13.062 29.969 1.489 1 88.81 43 GLU B CA 1
ATOM 1739 C C . GLU B 1 43 ? 12.312 28.656 1.707 1 88.81 43 GLU B C 1
ATOM 1741 O O . GLU B 1 43 ? 11.719 28.109 0.773 1 88.81 43 GLU B O 1
ATOM 1746 N N . GLU B 1 44 ? 12.328 28.266 3.016 1 85.94 44 GLU B N 1
ATOM 1747 C CA . GLU B 1 44 ? 11.664 27 3.283 1 85.94 44 GLU B CA 1
ATOM 1748 C C . GLU B 1 44 ? 10.164 27.094 2.996 1 85.94 44 GLU B C 1
ATOM 1750 O O . GLU B 1 44 ? 9.516 28.062 3.387 1 85.94 44 GLU B O 1
ATOM 1755 N N . LYS B 1 45 ? 9.68 26.141 2.182 1 84.75 45 LYS B N 1
ATOM 1756 C CA . LYS B 1 45 ? 8.258 26.062 1.862 1 84.75 45 LYS B CA 1
ATOM 1757 C C . LYS B 1 45 ? 7.613 24.844 2.52 1 84.75 45 LYS B C 1
ATOM 1759 O O . LYS B 1 45 ? 8.312 24 3.082 1 84.75 45 LYS B O 1
ATOM 1764 N N . GLY B 1 46 ? 6.285 24.859 2.697 1 89.19 46 GLY B N 1
ATOM 1765 C CA . GLY B 1 46 ? 5.602 23.672 3.158 1 89.19 46 GLY B CA 1
ATOM 1766 C C . GLY B 1 46 ? 4.891 23.859 4.484 1 89.19 46 GLY B C 1
ATOM 1767 O O . GLY B 1 46 ? 4.098 23.016 4.902 1 89.19 46 GLY B O 1
ATOM 1768 N N . HIS B 1 47 ? 5.316 25.031 5.066 1 95.75 47 HIS B N 1
ATOM 1769 C CA . HIS B 1 47 ? 4.672 25.344 6.336 1 95.75 47 HIS B CA 1
ATOM 1770 C C . HIS B 1 47 ? 4.332 26.828 6.43 1 95.75 47 HIS B C 1
ATOM 1772 O O . HIS B 1 47 ? 4.883 27.641 5.684 1 95.75 47 HIS B O 1
ATOM 1778 N N . VAL B 1 48 ? 3.385 27.047 7.254 1 96.75 48 VAL B N 1
ATOM 1779 C CA . VAL B 1 48 ? 3.15 28.406 7.703 1 96.75 48 VAL B CA 1
ATOM 1780 C C . VAL B 1 48 ? 3.812 28.625 9.062 1 96.75 48 VAL B C 1
ATOM 1782 O O . VAL B 1 48 ? 3.33 28.125 10.086 1 96.75 48 VAL B O 1
ATOM 1785 N N . PHE B 1 49 ? 4.883 29.391 9.039 1 97.44 49 PHE B N 1
ATOM 1786 C CA . PHE B 1 49 ? 5.637 29.625 10.266 1 97.44 49 PHE B CA 1
ATOM 1787 C C . PHE B 1 49 ? 5.031 30.781 11.062 1 97.44 49 PHE B C 1
ATOM 1789 O O . PHE B 1 49 ? 4.891 31.891 10.555 1 97.44 49 PHE B O 1
ATOM 1796 N N . VAL B 1 50 ? 4.715 30.469 12.312 1 97.5 50 VAL B N 1
ATOM 1797 C CA . VAL B 1 50 ? 4.035 31.453 13.133 1 97.5 50 VAL B CA 1
ATOM 1798 C C . VAL B 1 50 ? 4.633 31.453 14.547 1 97.5 50 VAL B C 1
ATOM 1800 O O . VAL B 1 50 ? 5.285 30.484 14.945 1 97.5 50 VAL B O 1
ATOM 1803 N N . SER B 1 51 ? 4.445 32.531 15.289 1 97.31 51 SER B N 1
ATOM 1804 C CA . SER B 1 51 ? 4.836 32.594 16.688 1 97.31 51 SER B CA 1
ATOM 1805 C C . SER B 1 51 ? 3.904 31.75 17.562 1 97.31 51 SER B C 1
ATOM 1807 O O . SER B 1 51 ? 2.834 31.344 17.109 1 97.31 51 SER B O 1
ATOM 1809 N N . GLN B 1 52 ? 4.414 31.531 18.797 1 97.25 52 GLN B N 1
ATOM 1810 C CA . GLN B 1 52 ? 3.559 30.844 19.75 1 97.25 52 GLN B CA 1
ATOM 1811 C C . GLN B 1 52 ? 2.24 31.578 19.953 1 97.25 52 GLN B C 1
ATOM 1813 O O . GLN B 1 52 ? 1.178 30.953 20.016 1 97.25 52 GLN B O 1
ATOM 1818 N N . LYS B 1 53 ? 2.311 32.875 20.047 1 97.75 53 LYS B N 1
ATOM 1819 C CA . LYS B 1 53 ? 1.12 33.688 20.234 1 97.75 53 LYS B CA 1
ATOM 1820 C C . LYS B 1 53 ? 0.144 33.531 19.078 1 97.75 53 LYS B C 1
ATOM 1822 O O . LYS B 1 53 ? -1.06 33.375 19.281 1 97.75 53 LYS B O 1
ATOM 1827 N N . GLU B 1 54 ? 0.624 33.562 17.844 1 97.25 54 GLU B N 1
ATOM 1828 C CA . GLU B 1 54 ? -0.196 33.406 16.656 1 97.25 54 GLU B CA 1
ATOM 1829 C C . GLU B 1 54 ? -0.809 32 16.594 1 97.25 54 GLU B C 1
ATOM 1831 O O . GLU B 1 54 ? -1.957 31.844 16.188 1 97.25 54 GLU B O 1
ATOM 1836 N N . PHE B 1 55 ? -0.037 31.016 16.984 1 97.81 55 PHE B N 1
ATOM 1837 C CA . PHE B 1 55 ? -0.526 29.641 17 1 97.81 55 PHE B CA 1
ATOM 1838 C C . PHE B 1 55 ? -1.678 29.5 17.984 1 97.81 55 PHE B C 1
ATOM 1840 O O . PHE B 1 55 ? -2.699 28.891 17.672 1 97.81 55 PHE B O 1
ATOM 1847 N N . ASP B 1 56 ? -1.554 30.094 19.125 1 96.94 56 ASP B N 1
ATOM 1848 C CA . ASP B 1 56 ? -2.582 30.031 20.156 1 96.94 56 ASP B CA 1
ATOM 1849 C C . ASP B 1 56 ? -3.879 30.688 19.688 1 96.94 56 ASP B C 1
ATOM 1851 O O . ASP B 1 56 ? -4.969 30.234 20.031 1 96.94 56 ASP B O 1
ATOM 1855 N N . ALA B 1 57 ? -3.771 31.656 18.875 1 96.75 57 ALA B N 1
ATOM 1856 C CA . ALA B 1 57 ? -4.93 32.406 18.391 1 96.75 57 ALA B CA 1
ATOM 1857 C C . ALA B 1 57 ? -5.785 31.547 17.469 1 96.75 57 ALA B C 1
ATOM 1859 O O . ALA B 1 57 ? -6.984 31.781 17.328 1 96.75 57 ALA B O 1
ATOM 1860 N N . ILE B 1 58 ? -5.195 30.531 16.797 1 94.81 58 ILE B N 1
ATOM 1861 C CA . ILE B 1 58 ? -5.938 29.734 15.836 1 94.81 58 ILE B CA 1
ATOM 1862 C C . ILE B 1 58 ? -6.227 28.344 16.422 1 94.81 58 ILE B C 1
ATOM 1864 O O . ILE B 1 58 ? -6.785 27.484 15.742 1 94.81 58 ILE B O 1
ATOM 1868 N N . ARG B 1 59 ? -5.898 28.141 17.672 1 94.44 59 ARG B N 1
ATOM 1869 C CA . ARG B 1 59 ? -5.969 26.828 18.297 1 94.44 59 ARG B CA 1
ATOM 1870 C C . ARG B 1 59 ? -7.383 26.25 18.234 1 94.44 59 ARG B C 1
ATOM 1872 O O . ARG B 1 59 ? -7.57 25.062 18 1 94.44 59 ARG B O 1
ATOM 1879 N N . ALA B 1 60 ? -8.383 27.094 18.375 1 93.75 60 ALA B N 1
ATOM 1880 C CA . ALA B 1 60 ? -9.781 26.656 18.391 1 93.75 60 ALA B CA 1
ATOM 1881 C C . ALA B 1 60 ? -10.219 26.172 17.031 1 93.75 60 ALA B C 1
ATOM 1883 O O . ALA B 1 60 ? -11.164 25.375 16.922 1 93.75 60 ALA B O 1
ATOM 1884 N N . ASP B 1 61 ? -9.531 26.609 16 1 94.62 61 ASP B N 1
ATOM 1885 C CA . ASP B 1 61 ? -9.906 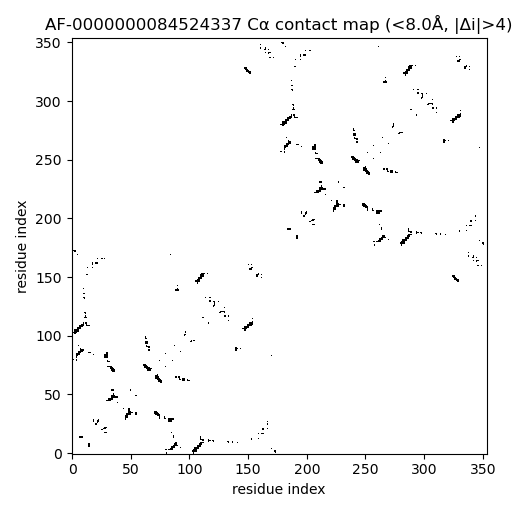26.281 14.633 1 94.62 61 ASP B CA 1
ATOM 1886 C C . ASP B 1 61 ? -9.125 25.062 14.133 1 94.62 61 ASP B C 1
ATOM 1888 O O . ASP B 1 61 ? -9.375 24.578 13.023 1 94.62 61 ASP B O 1
ATOM 1892 N N . LEU B 1 62 ? -8.234 24.531 14.953 1 95.81 62 LEU B N 1
ATOM 1893 C CA . LEU B 1 62 ? -7.387 23.422 14.516 1 95.81 62 LEU B CA 1
ATOM 1894 C C . LEU B 1 62 ? -8.141 22.109 14.578 1 95.81 62 LEU B C 1
ATOM 1896 O O . LEU B 1 62 ? -8.859 21.844 15.547 1 95.81 62 LEU B O 1
ATOM 1900 N N . VAL B 1 63 ? -7.984 21.344 13.523 1 95.56 63 VAL B N 1
ATOM 1901 C CA . VAL B 1 63 ? -8.586 20.016 13.5 1 95.56 63 VAL B CA 1
ATOM 1902 C C . VAL B 1 63 ? -7.492 18.953 13.516 1 95.56 63 VAL B C 1
ATOM 1904 O O . VAL B 1 63 ? -7.777 17.766 13.633 1 95.56 63 VAL B O 1
ATOM 1907 N N . ALA B 1 64 ? -6.32 19.328 13.297 1 95.88 64 ALA B N 1
ATOM 1908 C CA . ALA B 1 64 ? -5.125 18.5 13.469 1 95.88 64 ALA B CA 1
ATOM 1909 C C . ALA B 1 64 ? -4.082 19.219 14.328 1 95.88 64 ALA B C 1
ATOM 1911 O O . ALA B 1 64 ? -3.873 20.422 14.18 1 95.88 64 ALA B O 1
ATOM 1912 N N . TYR B 1 65 ? -3.52 18.406 15.211 1 93.44 65 TYR B N 1
ATOM 1913 C CA . TYR B 1 65 ? -2.531 18.984 16.109 1 93.44 65 TYR B CA 1
ATOM 1914 C C . TYR B 1 65 ? -1.522 17.922 16.562 1 93.44 65 TYR B C 1
ATOM 1916 O O . TYR B 1 65 ? -1.895 16.781 16.859 1 93.44 65 TYR B O 1
ATOM 1924 N N . THR B 1 66 ? -0.269 18.328 16.484 1 92.25 66 THR B N 1
ATOM 1925 C CA . THR B 1 66 ? 0.776 17.469 17.047 1 92.25 66 THR B CA 1
ATOM 1926 C C . THR B 1 66 ? 1.946 18.312 17.547 1 92.25 66 THR B C 1
ATOM 1928 O O . THR B 1 66 ? 2.025 19.516 17.281 1 92.25 66 THR B O 1
ATOM 1931 N N . LYS B 1 67 ? 2.711 17.719 18.391 1 89.62 67 LYS B N 1
ATOM 1932 C CA . LYS B 1 67 ? 3.916 18.359 18.922 1 89.62 67 LYS B CA 1
ATOM 1933 C C . LYS B 1 67 ? 5.156 17.531 18.594 1 89.62 67 LYS B C 1
ATOM 1935 O O . LYS B 1 67 ? 5.137 16.297 18.672 1 89.62 67 LYS B O 1
ATOM 1940 N N . PHE B 1 68 ? 6.164 18.297 18.109 1 85.5 68 PHE B N 1
ATOM 1941 C CA . PHE B 1 68 ? 7.441 17.672 17.766 1 85.5 68 PHE B CA 1
ATOM 1942 C C . PHE B 1 68 ? 8.602 18.562 18.188 1 85.5 68 PHE B C 1
ATOM 1944 O O . PHE B 1 68 ? 8.68 19.719 17.781 1 85.5 68 PHE B O 1
ATOM 1951 N N . SER B 1 69 ? 9.492 17.891 18.984 1 86.31 69 SER B N 1
ATOM 1952 C CA . SER B 1 69 ? 10.703 18.562 19.406 1 86.31 69 SER B CA 1
ATOM 1953 C C . SER B 1 69 ? 10.398 19.969 19.953 1 86.31 69 SER B C 1
ATOM 1955 O O . SER B 1 69 ? 11.055 20.938 19.578 1 86.31 69 SER B O 1
ATOM 1957 N N . GLY B 1 70 ? 9.328 20.109 20.656 1 89.94 70 GLY B N 1
ATOM 1958 C CA . GLY B 1 70 ? 8.977 21.344 21.328 1 89.94 70 GLY B CA 1
ATOM 1959 C C . GLY B 1 70 ? 8.156 22.281 20.469 1 89.94 70 GLY B C 1
ATOM 1960 O O . GLY B 1 70 ? 7.656 23.297 20.938 1 89.94 70 GLY B O 1
ATOM 1961 N N . ALA B 1 71 ? 8.172 22 19.219 1 94.12 71 ALA B N 1
ATOM 1962 C CA . ALA B 1 71 ? 7.391 22.828 18.297 1 94.12 71 ALA B CA 1
ATOM 1963 C C . ALA B 1 71 ? 6 22.234 18.078 1 94.12 71 ALA B C 1
ATOM 1965 O O . ALA B 1 71 ? 5.793 21.031 18.266 1 94.12 71 ALA B O 1
ATOM 1966 N N . GLU B 1 72 ? 5.078 23.078 17.766 1 95.5 72 GLU B N 1
ATOM 1967 C CA . GLU B 1 72 ? 3.695 22.672 17.547 1 95.5 72 GLU B CA 1
ATOM 1968 C C . GLU B 1 72 ? 3.336 22.734 16.062 1 95.5 72 GLU B C 1
ATOM 1970 O O . GLU B 1 72 ? 3.809 23.625 15.344 1 95.5 72 GLU B O 1
ATOM 1975 N N . TYR B 1 73 ? 2.604 21.812 15.688 1 95.62 73 TYR B N 1
ATOM 1976 C CA . TYR B 1 73 ? 2.109 21.734 14.312 1 95.62 73 TYR B CA 1
ATOM 1977 C C . TYR B 1 73 ? 0.595 21.578 14.289 1 95.62 73 TYR B C 1
ATOM 1979 O O . TYR B 1 73 ? 0.022 20.906 15.164 1 95.62 73 TYR B O 1
ATOM 1987 N N . GLY B 1 74 ? -0.028 22.125 13.281 1 96.31 74 GLY B N 1
ATOM 1988 C CA . GLY B 1 74 ? -1.466 21.938 13.156 1 96.31 74 GLY B CA 1
ATOM 1989 C C . GLY B 1 74 ? -2.021 22.438 11.836 1 96.31 74 GLY B C 1
ATOM 1990 O O . GLY B 1 74 ? -1.321 23.125 11.078 1 96.31 74 GLY B O 1
ATOM 1991 N N . ALA B 1 75 ? -3.246 22.078 11.555 1 97.31 75 ALA B N 1
ATOM 1992 C CA . ALA B 1 75 ? -3.977 22.484 10.367 1 97.31 75 ALA B CA 1
ATOM 1993 C C . ALA B 1 75 ? -5.438 22.781 10.688 1 97.31 75 ALA B C 1
ATOM 1995 O O . ALA B 1 75 ? -6.035 22.109 11.539 1 97.31 75 ALA B O 1
ATOM 1996 N N . THR B 1 76 ? -5.984 23.75 9.992 1 96.06 76 THR B N 1
ATOM 1997 C CA . THR B 1 76 ? -7.371 24.141 10.211 1 96.06 76 THR B CA 1
ATOM 1998 C C . THR B 1 76 ? -8.312 23.359 9.305 1 96.06 76 THR B C 1
ATOM 2000 O O . THR B 1 76 ? -7.871 22.766 8.32 1 96.06 76 THR B O 1
ATOM 2003 N N . ARG B 1 77 ? -9.555 23.438 9.688 1 94 77 ARG B N 1
ATOM 2004 C CA . ARG B 1 77 ? -10.57 22.797 8.867 1 94 77 ARG B CA 1
ATOM 2005 C C . ARG B 1 77 ? -10.609 23.391 7.469 1 94 77 ARG B C 1
ATOM 2007 O O . ARG B 1 77 ? -10.758 22.672 6.48 1 94 77 ARG B O 1
ATOM 2014 N N . GLN B 1 78 ? -10.5 24.672 7.43 1 94.62 78 GLN B N 1
ATOM 2015 C CA . GLN B 1 78 ? -10.5 25.359 6.141 1 94.62 78 GLN B CA 1
ATOM 2016 C C . GLN B 1 78 ? -9.391 24.828 5.238 1 94.62 78 GLN B C 1
ATOM 2018 O O . GLN B 1 78 ? -9.609 24.594 4.047 1 94.62 78 GLN B O 1
ATOM 2023 N N . GLN B 1 79 ? -8.227 24.625 5.746 1 96.38 79 GLN B N 1
ATOM 2024 C CA . GLN B 1 79 ? -7.113 24.094 4.969 1 96.38 79 GLN B CA 1
ATOM 2025 C C . GLN B 1 79 ? -7.426 22.688 4.445 1 96.38 79 GLN B C 1
ATOM 2027 O O . GLN B 1 79 ? -7.105 22.359 3.301 1 96.38 79 GLN B O 1
ATOM 2032 N N . ILE B 1 80 ? -8.055 21.891 5.277 1 95.69 80 ILE B N 1
ATOM 2033 C CA . ILE B 1 80 ? -8.398 20.516 4.914 1 95.69 80 ILE B CA 1
ATOM 2034 C C . ILE B 1 80 ? -9.328 20.516 3.703 1 95.69 80 ILE B C 1
ATOM 2036 O O . ILE B 1 80 ? -9.156 19.719 2.781 1 95.69 80 ILE B O 1
ATOM 2040 N N . GLU B 1 81 ? -10.188 21.406 3.656 1 93.75 81 GLU B N 1
ATOM 2041 C CA . GLU B 1 81 ? -11.188 21.484 2.598 1 93.75 81 GLU B CA 1
ATOM 2042 C C . GLU B 1 81 ? -10.586 22.016 1.3 1 93.75 81 GLU B C 1
ATOM 2044 O O . GLU B 1 81 ? -11.102 21.75 0.213 1 93.75 81 GLU B O 1
ATOM 2049 N N . GLN B 1 82 ? -9.453 22.688 1.402 1 95.75 82 GLN B N 1
ATOM 2050 C CA . GLN B 1 82 ? -8.93 23.422 0.257 1 95.75 82 GLN B CA 1
ATOM 2051 C C . GLN B 1 82 ? -7.773 22.656 -0.396 1 95.75 82 GLN B C 1
ATOM 2053 O O . GLN B 1 82 ? -7.293 23.062 -1.46 1 95.75 82 GLN B O 1
ATOM 2058 N N . HIS B 1 83 ? -7.324 21.578 0.176 1 97.44 83 HIS B N 1
ATOM 2059 C CA . HIS B 1 83 ? -6.133 20.906 -0.323 1 97.44 83 HIS B CA 1
ATOM 2060 C C . HIS B 1 83 ? -6.395 19.422 -0.554 1 97.44 83 HIS B C 1
ATOM 2062 O O . HIS B 1 83 ? -7.406 18.891 -0.089 1 97.44 83 HIS B O 1
ATOM 2068 N N . ASP B 1 84 ? -5.492 18.781 -1.246 1 97.56 84 ASP B N 1
ATOM 2069 C CA . ASP B 1 84 ? -5.668 17.375 -1.644 1 97.56 84 ASP B CA 1
ATOM 2070 C C . ASP B 1 84 ? -4.91 16.438 -0.707 1 97.56 84 ASP B C 1
ATOM 2072 O O . ASP B 1 84 ? -5.305 15.289 -0.52 1 97.56 84 ASP B O 1
ATOM 2076 N N . ILE B 1 85 ? -3.803 16.953 -0.2 1 98.31 85 ILE B N 1
ATOM 2077 C CA . ILE B 1 85 ? -2.859 16.094 0.505 1 98.31 85 ILE B CA 1
ATOM 2078 C C . ILE B 1 85 ? -2.52 16.703 1.863 1 98.31 85 ILE B C 1
ATOM 2080 O O . ILE B 1 85 ? -2.395 17.922 1.989 1 98.31 85 ILE B O 1
ATOM 2084 N N . TYR B 1 86 ? -2.381 15.906 2.818 1 98 86 TYR B N 1
ATOM 2085 C CA . TYR B 1 86 ? -1.865 16.312 4.121 1 98 86 TYR B CA 1
ATOM 2086 C C . TYR B 1 86 ? -0.735 15.398 4.57 1 98 86 TYR B C 1
ATOM 2088 O O . TYR B 1 86 ? -0.941 14.195 4.766 1 98 86 TYR B O 1
ATOM 2096 N N . ILE B 1 87 ? 0.472 15.945 4.695 1 97.44 87 ILE B N 1
ATOM 2097 C CA . ILE B 1 87 ? 1.585 15.211 5.289 1 97.44 87 ILE B CA 1
ATOM 2098 C C . ILE B 1 87 ? 1.491 15.281 6.812 1 97.44 87 ILE B C 1
ATOM 2100 O O . ILE B 1 87 ? 1.572 16.359 7.398 1 97.44 87 ILE B O 1
ATOM 2104 N N . ILE B 1 88 ? 1.375 14.125 7.418 1 95.62 88 ILE B N 1
ATOM 2105 C CA . ILE B 1 88 ? 0.959 14.109 8.812 1 95.62 88 ILE B CA 1
ATOM 2106 C C . ILE B 1 88 ? 1.592 12.914 9.531 1 95.62 88 ILE B C 1
ATOM 2108 O O . ILE B 1 88 ? 2.021 11.953 8.883 1 95.62 88 ILE B O 1
ATOM 2112 N N . ASP B 1 89 ? 1.764 12.977 10.852 1 94.75 89 ASP B N 1
ATOM 2113 C CA . ASP B 1 89 ? 2.299 11.844 11.609 1 94.75 89 ASP B CA 1
ATOM 2114 C C . ASP B 1 89 ? 1.175 11.031 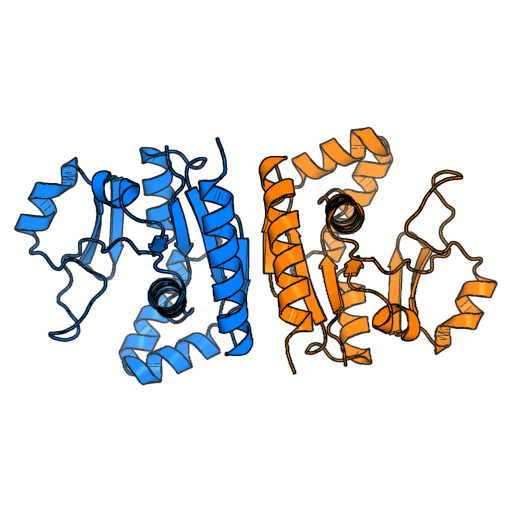12.242 1 94.75 89 ASP B C 1
ATOM 2116 O O . ASP B 1 89 ? -0 11.383 12.125 1 94.75 89 ASP B O 1
ATOM 2120 N N . PRO B 1 90 ? 1.512 9.906 12.883 1 95 90 PRO B N 1
ATOM 2121 C CA . PRO B 1 90 ? 0.477 9.016 13.414 1 95 90 PRO B CA 1
ATOM 2122 C C . PRO B 1 90 ? -0.426 9.703 14.438 1 95 90 PRO B C 1
ATOM 2124 O O . PRO B 1 90 ? -1.647 9.531 14.406 1 95 90 PRO B O 1
ATOM 2127 N N . ALA B 1 91 ? 0.151 10.5 15.289 1 91.38 91 ALA B N 1
ATOM 2128 C CA . ALA B 1 91 ? -0.65 11.203 16.281 1 91.38 91 ALA B CA 1
ATOM 2129 C C . ALA B 1 91 ? -1.628 12.172 15.625 1 91.38 91 ALA B C 1
ATOM 2131 O O . ALA B 1 91 ? -2.768 12.312 16.062 1 91.38 91 ALA B O 1
ATOM 2132 N N . GLY B 1 92 ? -1.187 12.812 14.609 1 93.06 92 GLY B N 1
ATOM 2133 C CA . GLY B 1 92 ? -2.043 13.719 13.859 1 93.06 92 GLY B CA 1
ATOM 2134 C C . GLY B 1 92 ? -3.201 13.023 13.18 1 93.06 92 GLY B C 1
ATOM 2135 O O . GLY B 1 92 ? -4.285 13.594 13.039 1 93.06 92 GLY B O 1
ATOM 2136 N N . ILE B 1 93 ? -2.977 11.812 12.688 1 94.62 93 ILE B N 1
ATOM 2137 C CA . ILE B 1 93 ? -4.02 11.023 12.047 1 94.62 93 ILE B CA 1
ATOM 2138 C C . ILE B 1 93 ? -5.156 10.773 13.039 1 94.62 93 ILE B C 1
ATOM 2140 O O . ILE B 1 93 ? -6.332 10.961 12.711 1 94.62 93 ILE B O 1
ATOM 2144 N N . ASP B 1 94 ? -4.777 10.352 14.211 1 93.12 94 ASP B N 1
ATOM 2145 C CA . ASP B 1 94 ? -5.77 10.078 15.242 1 93.12 94 ASP B CA 1
ATOM 2146 C C . ASP B 1 94 ? -6.602 11.32 15.555 1 93.12 94 ASP B C 1
ATOM 2148 O O . ASP B 1 94 ? -7.832 11.266 15.594 1 93.12 94 ASP B O 1
ATOM 2152 N N . GLY B 1 95 ? -5.879 12.414 15.781 1 92.44 95 GLY B N 1
ATOM 2153 C CA . GLY B 1 95 ? -6.547 13.672 16.078 1 92.44 95 GLY B CA 1
ATOM 2154 C C . GLY B 1 95 ? -7.465 14.133 14.953 1 92.44 95 GLY B C 1
ATOM 2155 O O . GLY B 1 95 ? -8.594 14.547 15.203 1 92.44 95 GLY B O 1
ATOM 2156 N N . LEU B 1 96 ? -6.934 14.016 13.758 1 95.81 96 LEU B N 1
ATOM 2157 C CA . LEU B 1 96 ? -7.715 14.438 12.602 1 95.81 96 LEU B CA 1
ATOM 2158 C C . LEU B 1 96 ? -8.961 13.578 12.445 1 95.81 96 LEU B C 1
ATOM 2160 O O . LEU B 1 96 ? -10.047 14.094 12.164 1 95.81 96 LEU B O 1
ATOM 2164 N N . ALA B 1 97 ? -8.828 12.297 12.602 1 95.94 97 ALA B N 1
ATOM 2165 C CA . ALA B 1 97 ? -9.945 11.367 12.492 1 95.94 97 ALA B CA 1
ATOM 2166 C C . ALA B 1 97 ? -11.055 11.719 13.477 1 95.94 97 ALA B C 1
ATOM 2168 O O . ALA B 1 97 ? -12.234 11.586 13.164 1 95.94 97 ALA B O 1
ATOM 2169 N N . LYS B 1 98 ? -10.703 12.117 14.641 1 95.06 98 LYS B N 1
ATOM 2170 C CA . LYS B 1 98 ? -11.672 12.492 15.664 1 95.06 98 LYS B CA 1
ATOM 2171 C C . LYS B 1 98 ? -12.484 13.711 15.234 1 95.06 98 LYS B C 1
ATOM 2173 O O . LYS B 1 98 ? -13.648 13.852 15.609 1 95.06 98 LYS B O 1
ATOM 2178 N N . HIS B 1 99 ? -11.852 14.523 14.477 1 94.69 99 HIS B N 1
ATOM 2179 C CA . HIS B 1 99 ? -12.492 15.781 14.117 1 94.69 99 HIS B CA 1
ATOM 2180 C C . HIS B 1 99 ? -13.305 15.648 12.836 1 94.69 99 HIS B C 1
ATOM 2182 O O . HIS B 1 99 ? -14.414 16.172 12.742 1 94.69 99 HIS B O 1
ATOM 2188 N N . ILE B 1 100 ? -12.773 14.938 11.836 1 94.94 100 ILE B N 1
ATOM 2189 C CA . ILE B 1 100 ? -13.453 14.961 10.547 1 94.94 100 ILE B CA 1
ATOM 2190 C C . ILE B 1 100 ? -14.016 13.57 10.234 1 94.94 100 ILE B C 1
ATOM 2192 O O . ILE B 1 100 ? -14.766 13.406 9.273 1 94.94 100 ILE B O 1
ATOM 2196 N N . GLY B 1 101 ? -13.68 12.555 11.023 1 95.56 101 GLY B N 1
ATOM 2197 C CA . GLY B 1 101 ? -14.07 11.18 10.75 1 95.56 101 GLY B CA 1
ATOM 2198 C C . GLY B 1 101 ? -13.047 10.422 9.93 1 95.56 101 GLY B C 1
ATOM 2199 O O . GLY B 1 101 ? -12.547 10.938 8.93 1 95.56 101 GLY B O 1
ATOM 2200 N N . ARG B 1 102 ? -12.781 9.188 10.305 1 95.56 102 ARG B N 1
ATOM 2201 C CA . ARG B 1 102 ? -11.781 8.367 9.641 1 95.56 102 ARG B CA 1
ATOM 2202 C C . ARG B 1 102 ? -12.188 8.055 8.203 1 95.56 102 ARG B C 1
ATOM 2204 O O . ARG B 1 102 ? -11.336 7.918 7.324 1 95.56 102 ARG B O 1
ATOM 2211 N N . GLU B 1 103 ? -13.469 8.047 7.973 1 93.38 103 GLU B N 1
ATOM 2212 C CA . GLU B 1 103 ? -14 7.723 6.648 1 93.38 103 GLU B CA 1
ATOM 2213 C C . GLU B 1 103 ? -13.727 8.852 5.656 1 93.38 103 GLU B C 1
ATOM 2215 O O . GLU B 1 103 ? -13.828 8.656 4.441 1 93.38 103 GLU B O 1
ATOM 2220 N N . ASN B 1 104 ? -13.352 9.992 6.18 1 95 104 ASN B N 1
ATOM 2221 C CA . ASN B 1 104 ? -13.102 11.148 5.328 1 95 104 ASN B CA 1
ATOM 2222 C C . ASN B 1 104 ? -11.617 11.312 5.027 1 95 104 ASN B C 1
ATOM 2224 O O . ASN B 1 104 ? -11.195 12.359 4.523 1 95 104 ASN B O 1
ATOM 2228 N N . MET B 1 105 ? -10.836 10.273 5.344 1 96 105 MET B N 1
ATOM 2229 C CA . MET B 1 105 ? -9.398 10.289 5.09 1 96 105 MET B CA 1
ATOM 2230 C C . MET B 1 105 ? -8.945 8.984 4.438 1 96 105 MET B C 1
ATOM 2232 O O . MET B 1 105 ? -9.477 7.918 4.742 1 96 105 MET B O 1
ATOM 2236 N N . THR B 1 106 ? -8.07 9.125 3.5 1 97.75 106 THR B N 1
ATOM 2237 C CA . THR B 1 106 ? -7.301 7.977 3.027 1 97.75 106 THR B CA 1
ATOM 2238 C C . THR B 1 106 ? -5.84 8.094 3.455 1 97.75 106 THR B C 1
ATOM 2240 O O . THR B 1 106 ? -5.16 9.055 3.1 1 97.75 106 THR B O 1
ATOM 2243 N N . VAL B 1 107 ? -5.371 7.152 4.207 1 98.5 107 VAL B N 1
ATOM 2244 C CA . VAL B 1 107 ? -4.039 7.227 4.801 1 98.5 107 VAL B CA 1
ATOM 2245 C C . VAL B 1 107 ? -3.072 6.348 4.016 1 98.5 107 VAL B C 1
ATOM 2247 O O . VAL B 1 107 ? -3.289 5.141 3.879 1 98.5 107 VAL B O 1
ATOM 2250 N N . ILE B 1 108 ? -2.035 6.969 3.494 1 98.88 108 ILE B N 1
ATOM 2251 C CA . ILE B 1 108 ? -0.96 6.289 2.779 1 98.88 108 ILE B CA 1
ATOM 2252 C C . ILE B 1 108 ? 0.31 6.297 3.627 1 98.88 108 ILE B C 1
ATOM 2254 O O . ILE B 1 108 ? 0.827 7.363 3.971 1 98.88 108 ILE B O 1
ATOM 2258 N N . TYR B 1 109 ? 0.771 5.121 3.965 1 98.75 109 TYR B N 1
ATOM 2259 C CA . TYR B 1 109 ? 2.01 4.965 4.719 1 98.75 109 TYR B CA 1
ATOM 2260 C C . TYR B 1 109 ? 3.195 4.758 3.781 1 98.75 109 TYR B C 1
ATOM 2262 O O . TYR B 1 109 ? 3.256 3.764 3.057 1 98.75 109 TYR B O 1
ATOM 2270 N N . ILE B 1 110 ? 4.086 5.707 3.771 1 98.75 110 ILE B N 1
ATOM 2271 C CA . ILE B 1 110 ? 5.293 5.613 2.959 1 98.75 110 ILE B CA 1
ATOM 2272 C C . ILE B 1 110 ? 6.406 4.945 3.764 1 98.75 110 ILE B C 1
ATOM 2274 O O . ILE B 1 110 ? 6.828 5.461 4.801 1 98.75 110 ILE B O 1
ATOM 2278 N N . ARG B 1 111 ? 6.938 3.863 3.211 1 97.75 111 ARG B N 1
ATOM 2279 C CA . ARG B 1 111 ? 7.883 3.039 3.951 1 97.75 111 ARG B CA 1
ATOM 2280 C C . ARG B 1 111 ? 9.266 3.092 3.316 1 97.75 111 ARG B C 1
ATOM 2282 O O . ARG B 1 111 ? 9.406 2.943 2.1 1 97.75 111 ARG B O 1
ATOM 2289 N N . VAL B 1 112 ? 10.211 3.266 4.172 1 97.44 112 VAL B N 1
ATOM 2290 C CA . VAL B 1 112 ? 11.617 3.168 3.797 1 97.44 112 VAL B CA 1
ATOM 2291 C C . VAL B 1 112 ? 12.43 2.635 4.977 1 97.44 112 VAL B C 1
ATOM 2293 O O . VAL B 1 112 ? 12.148 2.969 6.133 1 97.44 112 VAL B O 1
ATOM 2296 N N . ASP B 1 113 ? 13.352 1.776 4.691 1 95.5 113 ASP B N 1
ATOM 2297 C CA . ASP B 1 113 ? 14.141 1.218 5.789 1 95.5 113 ASP B CA 1
ATOM 2298 C C . ASP B 1 113 ? 14.984 2.297 6.465 1 95.5 113 ASP B C 1
ATOM 2300 O O . ASP B 1 113 ? 15.297 3.322 5.855 1 95.5 113 ASP B O 1
ATOM 2304 N N . THR B 1 114 ? 15.352 1.987 7.691 1 95.94 114 THR B N 1
ATOM 2305 C CA . THR B 1 114 ? 16.047 2.947 8.539 1 95.94 114 THR B CA 1
ATOM 2306 C C . THR B 1 114 ? 17.375 3.357 7.914 1 95.94 114 THR B C 1
ATOM 2308 O O . THR B 1 114 ? 17.734 4.539 7.918 1 95.94 114 THR B O 1
ATOM 2311 N N . ALA B 1 115 ? 18.078 2.42 7.383 1 95.31 115 ALA B N 1
ATOM 2312 C CA . ALA B 1 115 ? 19.391 2.703 6.812 1 95.31 115 ALA B CA 1
ATOM 2313 C C . ALA B 1 115 ? 19.281 3.703 5.664 1 95.31 115 ALA B C 1
ATOM 2315 O O . ALA B 1 115 ? 20.062 4.652 5.59 1 95.31 115 ALA B O 1
ATOM 2316 N N . GLU B 1 116 ? 18.344 3.494 4.809 1 95.88 116 GLU B N 1
ATOM 2317 C CA . GLU B 1 116 ? 18.141 4.391 3.672 1 95.88 116 GLU B CA 1
ATOM 2318 C C . GLU B 1 116 ? 17.672 5.77 4.129 1 95.88 116 GLU B C 1
ATOM 2320 O O . GLU B 1 116 ? 18.125 6.789 3.609 1 95.88 116 GLU B O 1
ATOM 2325 N N . ARG B 1 117 ? 16.797 5.859 5.09 1 96.62 117 ARG B N 1
ATOM 2326 C CA . ARG B 1 117 ? 16.359 7.133 5.645 1 96.62 117 ARG B CA 1
ATOM 2327 C C . ARG B 1 117 ? 17.531 7.922 6.223 1 96.62 117 ARG B C 1
ATOM 2329 O O . ARG B 1 117 ? 17.641 9.125 5.988 1 96.62 117 ARG B O 1
ATOM 2336 N N . HIS B 1 118 ? 18.312 7.227 6.988 1 95.44 118 HIS B N 1
ATOM 2337 C CA . HIS B 1 118 ? 19.469 7.871 7.582 1 95.44 118 HIS B CA 1
ATOM 2338 C C . HIS B 1 118 ? 20.375 8.484 6.512 1 95.44 118 HIS B C 1
ATOM 2340 O O . HIS B 1 118 ? 20.797 9.633 6.637 1 95.44 118 HIS B O 1
ATOM 2346 N N . ARG B 1 119 ? 20.656 7.723 5.504 1 95.25 119 ARG B N 1
ATOM 2347 C CA . ARG B 1 119 ? 21.5 8.188 4.406 1 95.25 119 ARG B CA 1
ATOM 2348 C C . ARG B 1 119 ? 20.922 9.461 3.779 1 95.25 119 ARG B C 1
ATOM 2350 O O . ARG B 1 119 ? 21.656 10.438 3.57 1 95.25 119 ARG B O 1
ATOM 2357 N N . ARG B 1 120 ? 19.641 9.453 3.494 1 94.81 120 ARG B N 1
ATOM 2358 C CA . ARG B 1 120 ? 18.984 10.594 2.877 1 94.81 120 ARG B CA 1
ATOM 2359 C C . ARG B 1 120 ? 19.062 11.828 3.771 1 94.81 120 ARG B C 1
ATOM 2361 O O . ARG B 1 120 ? 19.328 12.93 3.291 1 94.81 120 ARG B O 1
ATOM 2368 N N . MET B 1 121 ? 18.797 11.625 5.059 1 94.5 121 MET B N 1
ATOM 2369 C CA . MET B 1 121 ? 18.734 12.75 5.988 1 94.5 121 MET B CA 1
ATOM 2370 C C . MET B 1 121 ? 20.125 13.273 6.309 1 94.5 121 MET B C 1
ATOM 2372 O O . MET B 1 121 ? 20.312 14.477 6.523 1 94.5 121 MET B O 1
ATOM 2376 N N . GLU B 1 122 ? 21.062 12.367 6.41 1 93.75 122 GLU B N 1
ATOM 2377 C CA . GLU B 1 122 ? 22.438 12.797 6.676 1 93.75 122 GLU B CA 1
ATOM 2378 C C . GLU B 1 122 ? 22.922 13.758 5.594 1 93.75 122 GLU B C 1
ATOM 2380 O O . GLU B 1 122 ? 23.578 14.758 5.898 1 93.75 122 GLU B O 1
ATOM 2385 N N . ALA B 1 123 ? 22.578 13.5 4.402 1 88.06 123 ALA B N 1
ATOM 2386 C CA . ALA B 1 123 ? 22.969 14.336 3.27 1 88.06 123 ALA B CA 1
ATOM 2387 C C . ALA B 1 123 ? 22.297 15.703 3.338 1 88.06 123 ALA B C 1
ATOM 2389 O O . ALA B 1 123 ? 22.891 16.719 2.969 1 88.06 123 ALA B O 1
ATOM 2390 N N . ASP B 1 124 ? 21.156 15.781 3.93 1 83.25 124 ASP B N 1
ATOM 2391 C CA . ASP B 1 124 ? 20.312 16.969 3.889 1 83.25 124 ASP B CA 1
ATOM 2392 C C . ASP B 1 124 ? 20.469 17.797 5.16 1 83.25 124 ASP B C 1
ATOM 2394 O O . ASP B 1 124 ? 20.484 19.031 5.109 1 83.25 124 ASP B O 1
ATOM 2398 N N . ARG B 1 125 ? 20.578 17.141 6.395 1 84.19 125 ARG B N 1
ATOM 2399 C CA . ARG B 1 125 ? 20.453 17.828 7.672 1 84.19 125 ARG B CA 1
ATOM 2400 C C . ARG B 1 125 ? 21.703 17.641 8.531 1 84.19 125 ARG B C 1
ATOM 2402 O O . ARG B 1 125 ? 21.859 18.312 9.547 1 84.19 125 ARG B O 1
ATOM 2409 N N . GLY B 1 126 ? 22.625 16.719 8.07 1 89.5 126 GLY B N 1
ATOM 2410 C CA . GLY B 1 126 ? 23.781 16.344 8.883 1 89.5 126 GLY B CA 1
ATOM 2411 C C . GLY B 1 126 ? 23.516 15.125 9.758 1 89.5 126 GLY B C 1
ATOM 2412 O O . GLY B 1 126 ? 22.359 14.781 10.016 1 89.5 126 GLY B O 1
ATOM 2413 N N . PRO B 1 127 ? 24.594 14.523 10.219 1 90.62 127 PRO B N 1
ATOM 2414 C CA . PRO B 1 127 ? 24.484 13.234 10.906 1 90.62 127 PRO B CA 1
ATOM 2415 C C . PRO B 1 127 ? 23.766 13.336 12.242 1 90.62 127 PRO B C 1
ATOM 2417 O O . PRO B 1 127 ? 22.953 12.461 12.578 1 90.62 127 PRO B O 1
ATOM 2420 N N . GLU B 1 128 ? 24.031 14.352 13.07 1 91.75 128 GLU B N 1
ATOM 2421 C CA . GLU B 1 128 ? 23.438 14.461 14.398 1 91.75 128 GLU B CA 1
ATOM 2422 C C . GLU B 1 128 ? 21.938 14.664 14.32 1 91.75 128 GLU B C 1
ATOM 2424 O O . GLU B 1 128 ? 21.172 13.984 15.016 1 91.75 128 GLU B O 1
ATOM 2429 N N . LYS B 1 129 ? 21.5 15.547 13.547 1 88.75 129 LYS B N 1
ATOM 2430 C CA . LYS B 1 129 ? 20.078 15.82 13.383 1 88.75 129 LYS B CA 1
ATOM 2431 C C . LYS B 1 129 ? 19.359 14.617 12.789 1 88.75 129 LYS B C 1
ATOM 2433 O O . LYS B 1 129 ? 18.219 14.32 13.164 1 88.75 129 LYS B O 1
ATOM 2438 N N . ALA B 1 130 ? 20.016 13.914 11.906 1 93.19 130 ALA B N 1
ATOM 2439 C CA . ALA B 1 130 ? 19.453 12.703 11.312 1 93.19 130 ALA B CA 1
ATOM 2440 C C . ALA B 1 130 ? 19.203 11.641 12.375 1 93.19 130 ALA B C 1
ATOM 2442 O O . ALA B 1 130 ? 18.125 11.047 12.422 1 93.19 130 ALA B O 1
ATOM 2443 N N . LYS B 1 131 ? 20.156 11.508 13.219 1 93 131 LYS B N 1
ATOM 2444 C CA . LYS B 1 131 ? 20.031 10.516 14.281 1 93 131 LYS B CA 1
ATOM 2445 C C . LYS B 1 131 ? 18.891 10.859 15.227 1 93 131 LYS B C 1
ATOM 2447 O O . LYS B 1 131 ? 18.125 9.984 15.625 1 93 131 LYS B O 1
ATOM 2452 N N . GLU B 1 132 ? 18.828 12.055 15.586 1 91.69 132 GLU B N 1
ATOM 2453 C CA . GLU B 1 132 ? 17.766 12.516 16.469 1 91.69 132 GLU B CA 1
ATOM 2454 C C . GLU B 1 132 ? 16.391 12.234 15.883 1 91.69 132 GLU B C 1
ATOM 2456 O O . GLU B 1 132 ? 15.484 11.773 16.578 1 91.69 132 GLU B O 1
ATOM 2461 N N . ARG B 1 133 ? 16.219 12.516 14.641 1 91.5 133 ARG B N 1
ATOM 2462 C CA . ARG B 1 133 ? 14.938 12.312 13.977 1 91.5 133 ARG B CA 1
ATOM 2463 C C . ARG B 1 133 ? 14.594 10.828 13.891 1 91.5 133 ARG B C 1
ATOM 2465 O O . ARG B 1 133 ? 13.43 10.445 14.031 1 91.5 133 ARG B O 1
ATOM 2472 N N . ILE B 1 134 ? 15.617 10.031 13.656 1 94.62 134 ILE B N 1
ATOM 2473 C CA . ILE B 1 134 ? 15.406 8.586 13.578 1 94.62 134 ILE B CA 1
ATOM 2474 C C . ILE B 1 134 ? 14.906 8.062 14.922 1 94.62 134 ILE B C 1
ATOM 2476 O O . ILE B 1 134 ? 13.93 7.309 14.977 1 94.62 134 ILE B O 1
ATOM 2480 N N . ILE B 1 135 ? 15.523 8.508 15.992 1 93 135 ILE B N 1
ATOM 2481 C CA . ILE B 1 135 ? 1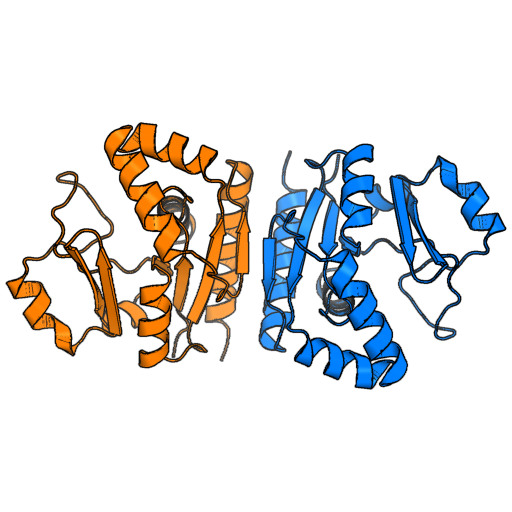5.164 8.07 17.344 1 93 135 ILE B CA 1
ATOM 2482 C C . ILE B 1 135 ? 13.727 8.5 17.656 1 93 135 ILE B C 1
ATOM 2484 O O . ILE B 1 135 ? 12.938 7.711 18.188 1 93 135 ILE B O 1
ATOM 2488 N N . HIS B 1 136 ? 13.383 9.688 17.312 1 91.5 136 HIS B N 1
ATOM 2489 C CA . HIS B 1 136 ? 12.039 10.211 17.531 1 91.5 136 HIS B CA 1
ATOM 2490 C C . HIS B 1 136 ? 11 9.406 16.75 1 91.5 136 HIS B C 1
ATOM 2492 O O . HIS B 1 136 ? 9.93 9.094 17.281 1 91.5 136 HIS B O 1
ATOM 2498 N N . ASP B 1 137 ? 11.344 9.062 15.555 1 94.38 137 ASP B N 1
ATOM 2499 C CA . ASP B 1 137 ? 10.414 8.336 14.688 1 94.38 137 ASP B CA 1
ATOM 2500 C C . ASP B 1 137 ? 10.164 6.926 15.211 1 94.38 137 ASP B C 1
ATOM 2502 O O . ASP B 1 137 ? 9.062 6.387 15.055 1 94.38 137 ASP B O 1
ATOM 2506 N N . ILE B 1 138 ? 11.156 6.344 15.805 1 92.19 138 ILE B N 1
ATOM 2507 C CA . ILE B 1 138 ? 11.008 4.996 16.344 1 92.19 138 ILE B CA 1
ATOM 2508 C C . ILE B 1 138 ? 9.828 4.965 17.312 1 92.19 138 ILE B C 1
ATOM 2510 O O . ILE B 1 138 ? 8.961 4.09 17.234 1 92.19 138 ILE B O 1
ATOM 2514 N N . GLY B 1 139 ? 9.781 5.875 18.234 1 90.88 139 GLY B N 1
ATOM 2515 C CA . GLY B 1 139 ? 8.688 5.945 19.188 1 90.88 139 GLY B CA 1
ATOM 2516 C C . GLY B 1 139 ? 7.355 6.285 18.547 1 90.88 139 GLY B C 1
ATOM 2517 O O . GLY B 1 139 ? 6.344 5.641 18.828 1 90.88 139 GLY B O 1
ATOM 2518 N N . LYS B 1 140 ? 7.297 7.168 17.672 1 92.12 140 LYS B N 1
ATOM 2519 C CA . LYS B 1 140 ? 6.09 7.691 17.031 1 92.12 140 LYS B CA 1
ATOM 2520 C C . LYS B 1 140 ? 5.422 6.633 16.172 1 92.12 140 LYS B C 1
ATOM 2522 O O . LYS B 1 140 ? 4.195 6.586 16.062 1 92.12 140 LYS B O 1
ATOM 2527 N N . PHE B 1 141 ? 6.23 5.809 15.547 1 95.62 141 PHE B N 1
ATOM 2528 C CA . PHE B 1 141 ? 5.695 4.895 14.539 1 95.62 141 PHE B CA 1
ATOM 2529 C C . PHE B 1 141 ? 5.621 3.475 15.086 1 95.62 141 PHE B C 1
ATOM 2531 O O . PHE B 1 141 ? 5.242 2.549 14.367 1 95.62 141 PHE B O 1
ATOM 2538 N N . ALA B 1 142 ? 6 3.367 16.312 1 92.38 142 ALA B N 1
ATOM 2539 C CA . ALA B 1 142 ? 5.938 2.039 16.922 1 92.38 142 ALA B CA 1
ATOM 2540 C C . ALA B 1 142 ? 4.527 1.463 16.844 1 92.38 142 ALA B C 1
ATOM 2542 O O . ALA B 1 142 ? 3.588 2.018 17.422 1 92.38 142 ALA B O 1
ATOM 2543 N N . GLY B 1 143 ? 4.352 0.286 16.109 1 90.06 143 GLY B N 1
ATOM 2544 C CA . GLY B 1 143 ? 3.072 -0.402 16.016 1 90.06 143 GLY B CA 1
ATOM 2545 C C . GLY B 1 143 ? 2.088 0.28 15.094 1 90.06 143 GLY B C 1
ATOM 2546 O O . GLY B 1 143 ? 0.9 -0.048 15.086 1 90.06 143 GLY B O 1
ATOM 2547 N N . PHE B 1 144 ? 2.59 1.272 14.398 1 94.38 144 PHE B N 1
ATOM 2548 C CA . PHE B 1 144 ? 1.697 1.988 13.5 1 94.38 144 PHE B CA 1
ATOM 2549 C C . PHE B 1 144 ? 1.196 1.068 12.391 1 94.38 144 PHE B C 1
ATOM 2551 O O . PHE B 1 144 ? 1.992 0.515 11.633 1 94.38 144 PHE B O 1
ATOM 2558 N N . ASP B 1 145 ? -0.171 0.928 12.289 1 93.62 145 ASP B N 1
ATOM 2559 C CA . ASP B 1 145 ? -0.766 0.071 11.273 1 93.62 145 ASP B CA 1
ATOM 2560 C C . ASP B 1 145 ? -2.078 0.659 10.758 1 93.62 145 ASP B C 1
ATOM 2562 O O . ASP B 1 145 ? -2.807 0.004 10.008 1 93.62 145 ASP B O 1
ATOM 2566 N N . ASP B 1 146 ? -2.346 1.864 11.148 1 95.06 146 ASP B N 1
ATOM 2567 C CA . ASP B 1 146 ? -3.598 2.5 10.75 1 95.06 146 ASP B CA 1
ATOM 2568 C C . ASP B 1 146 ? -3.451 3.215 9.406 1 95.06 146 ASP B C 1
ATOM 2570 O O . ASP B 1 146 ? -3.475 4.445 9.352 1 95.06 146 ASP B O 1
ATOM 2574 N N . TYR B 1 147 ? -3.27 2.42 8.375 1 97.81 147 TYR B N 1
ATOM 2575 C CA . TYR B 1 147 ? -3.189 2.955 7.023 1 97.81 147 TYR B CA 1
ATOM 2576 C C . TYR B 1 147 ? -4.082 2.17 6.07 1 97.81 147 TYR B C 1
ATOM 2578 O O . TYR B 1 147 ? -4.445 1.025 6.352 1 97.81 147 TYR B O 1
ATOM 2586 N N . ASP B 1 148 ? -4.426 2.889 5.012 1 98.12 148 ASP B N 1
ATOM 2587 C CA . ASP B 1 148 ? -5.211 2.25 3.957 1 98.12 148 ASP B CA 1
ATOM 2588 C C . ASP B 1 148 ? -4.301 1.62 2.904 1 98.12 148 ASP B C 1
ATOM 2590 O O . ASP B 1 148 ? -4.633 0.58 2.332 1 98.12 148 ASP B O 1
ATOM 2594 N N . ILE B 1 149 ? -3.229 2.264 2.656 1 98.75 149 ILE B N 1
ATOM 2595 C CA . ILE B 1 149 ? -2.24 1.865 1.661 1 98.75 149 ILE B CA 1
ATOM 2596 C C . ILE B 1 149 ? -0.834 2.039 2.234 1 98.75 149 ILE B C 1
ATOM 2598 O O . ILE B 1 149 ? -0.554 3.025 2.918 1 98.75 149 ILE B O 1
ATOM 2602 N N . ALA B 1 150 ? 0.003 1.107 1.981 1 98.75 150 ALA B N 1
ATOM 2603 C CA . ALA B 1 150 ? 1.428 1.279 2.256 1 98.75 150 ALA B CA 1
ATOM 2604 C C . ALA B 1 150 ? 2.25 1.157 0.976 1 98.75 150 ALA B C 1
ATOM 2606 O O . ALA B 1 150 ? 1.986 0.289 0.141 1 98.75 150 ALA B O 1
ATOM 2607 N N . LEU B 1 151 ? 3.186 2.006 0.832 1 98.81 151 LEU B N 1
ATOM 2608 C CA . LEU B 1 151 ? 4.027 2.053 -0.36 1 98.81 151 LEU B CA 1
ATOM 2609 C C . LEU B 1 151 ? 5.504 2.029 0.017 1 98.81 151 LEU B C 1
ATOM 2611 O O . LEU B 1 151 ? 5.977 2.898 0.754 1 98.81 151 LEU B O 1
ATOM 2615 N N . ASN B 1 152 ? 6.219 1.034 -0.463 1 98.31 152 ASN B N 1
ATOM 2616 C CA . ASN B 1 152 ? 7.672 1.068 -0.348 1 98.31 152 ASN B CA 1
ATOM 2617 C C . ASN B 1 152 ? 8.281 2.123 -1.267 1 98.31 152 ASN B C 1
ATOM 2619 O O . ASN B 1 152 ? 7.867 2.266 -2.418 1 98.31 152 ASN B O 1
ATOM 2623 N N . ASN B 1 153 ? 9.227 2.867 -0.731 1 98.44 153 ASN B N 1
ATOM 2624 C CA . ASN B 1 153 ? 9.805 4 -1.447 1 98.44 153 ASN B CA 1
ATOM 2625 C C . ASN B 1 153 ? 11.328 4.012 -1.349 1 98.44 153 ASN B C 1
ATOM 2627 O O . ASN B 1 153 ? 11.922 5.031 -1.006 1 98.44 153 ASN B O 1
ATOM 2631 N N . ARG B 1 154 ? 11.93 3.018 -1.675 1 96.19 154 ARG B N 1
ATOM 2632 C CA . ARG B 1 154 ? 13.359 2.857 -1.452 1 96.19 154 ARG B CA 1
ATOM 2633 C C . ARG B 1 154 ? 14.164 3.383 -2.639 1 96.19 154 ARG B C 1
ATOM 2635 O O . ARG B 1 154 ? 15.219 3.994 -2.461 1 96.19 154 ARG B O 1
ATOM 2642 N N . THR B 1 155 ? 13.68 3.229 -3.818 1 95.44 155 THR B N 1
ATOM 2643 C CA . THR B 1 155 ? 14.445 3.551 -5.02 1 95.44 155 THR B CA 1
ATOM 2644 C C . THR B 1 155 ? 13.766 4.676 -5.801 1 95.44 155 THR B C 1
ATOM 2646 O O . THR B 1 155 ? 12.625 5.043 -5.512 1 95.44 155 THR B O 1
ATOM 2649 N N . ARG B 1 156 ? 14.461 5.172 -6.781 1 94.88 156 ARG B N 1
ATOM 2650 C CA . ARG B 1 156 ? 13.891 6.176 -7.672 1 94.88 156 ARG B CA 1
ATOM 2651 C C . ARG B 1 156 ? 12.688 5.621 -8.422 1 94.88 156 ARG B C 1
ATOM 2653 O O . ARG B 1 156 ? 11.695 6.328 -8.633 1 94.88 156 ARG B O 1
ATOM 2660 N N . ASN B 1 157 ? 12.805 4.395 -8.828 1 94.88 157 ASN B N 1
ATOM 2661 C CA . ASN B 1 157 ? 11.68 3.746 -9.492 1 94.88 157 ASN B CA 1
ATOM 2662 C C . ASN B 1 157 ? 10.461 3.65 -8.586 1 94.88 157 ASN B C 1
ATOM 2664 O O . ASN B 1 157 ? 9.328 3.816 -9.031 1 94.88 157 ASN B O 1
ATOM 2668 N N . ASP B 1 158 ? 10.695 3.326 -7.312 1 97.25 158 ASP B N 1
ATOM 2669 C CA . ASP B 1 158 ? 9.609 3.332 -6.344 1 97.25 158 ASP B CA 1
ATOM 2670 C C . ASP B 1 158 ? 8.93 4.699 -6.285 1 97.25 158 ASP B C 1
ATOM 2672 O O . ASP B 1 158 ? 7.703 4.793 -6.262 1 97.25 158 ASP B O 1
ATOM 2676 N N . LEU B 1 159 ? 9.781 5.723 -6.266 1 98.12 159 LEU B N 1
ATOM 2677 C CA . LEU B 1 159 ? 9.281 7.09 -6.172 1 98.12 159 LEU B CA 1
ATOM 2678 C C . LEU B 1 159 ? 8.375 7.418 -7.355 1 98.12 159 LEU B C 1
ATOM 2680 O O . LEU B 1 159 ? 7.266 7.926 -7.176 1 98.12 159 LEU B O 1
ATOM 2684 N N . GLU B 1 160 ? 8.828 7.141 -8.508 1 97.75 160 GLU B N 1
ATOM 2685 C CA . GLU B 1 160 ? 8.055 7.422 -9.703 1 97.75 160 GLU B CA 1
ATOM 2686 C C . GLU B 1 160 ? 6.73 6.66 -9.703 1 97.75 160 GLU B C 1
ATOM 2688 O O . GLU B 1 160 ? 5.676 7.227 -9.992 1 97.75 160 GLU B O 1
ATOM 2693 N N . ARG B 1 161 ? 6.801 5.441 -9.375 1 97.44 161 ARG B N 1
ATOM 2694 C CA . ARG B 1 161 ? 5.609 4.605 -9.25 1 97.44 161 ARG B CA 1
ATOM 2695 C C . ARG B 1 161 ? 4.637 5.18 -8.227 1 97.44 161 ARG B C 1
ATOM 2697 O O . ARG B 1 161 ? 3.438 5.277 -8.492 1 97.44 161 ARG B O 1
ATOM 2704 N N . ASN B 1 162 ? 5.164 5.504 -7.078 1 98.69 162 ASN B N 1
ATOM 2705 C CA . ASN B 1 162 ? 4.328 6 -5.988 1 98.69 162 ASN B CA 1
ATOM 2706 C C . ASN B 1 162 ? 3.619 7.297 -6.367 1 98.69 162 ASN B C 1
ATOM 2708 O O . ASN B 1 162 ? 2.465 7.508 -5.996 1 98.69 162 ASN B O 1
ATOM 2712 N N . VAL B 1 163 ? 4.297 8.164 -7.121 1 98.75 163 VAL B N 1
ATOM 2713 C CA . VAL B 1 163 ? 3.684 9.414 -7.574 1 98.75 163 VAL B CA 1
ATOM 2714 C C . VAL B 1 163 ? 2.48 9.102 -8.461 1 98.75 163 VAL B C 1
ATOM 2716 O O . VAL B 1 163 ? 1.409 9.688 -8.297 1 98.75 163 VAL B O 1
ATOM 2719 N N . VAL B 1 164 ? 2.643 8.164 -9.336 1 98.38 164 VAL B N 1
ATOM 2720 C CA . VAL B 1 164 ? 1.562 7.766 -10.227 1 98.38 164 VAL B CA 1
ATOM 2721 C C . VAL B 1 164 ? 0.403 7.191 -9.422 1 98.38 164 VAL B C 1
ATOM 2723 O O . VAL B 1 164 ? -0.754 7.562 -9.625 1 98.38 164 VAL B O 1
ATOM 2726 N N . LEU B 1 165 ? 0.655 6.359 -8.516 1 98.56 165 LEU B N 1
ATOM 2727 C CA . LEU B 1 165 ? -0.382 5.684 -7.746 1 98.56 165 LEU B CA 1
ATOM 2728 C C . LEU B 1 165 ? -1.138 6.676 -6.867 1 98.56 165 LEU B C 1
ATOM 2730 O O . LEU B 1 165 ? -2.365 6.609 -6.766 1 98.56 165 LEU B O 1
ATOM 2734 N N . VAL B 1 166 ? -0.403 7.578 -6.203 1 98.75 166 VAL B N 1
ATOM 2735 C CA . VAL B 1 166 ? -1.06 8.555 -5.34 1 98.75 166 VAL B CA 1
ATOM 2736 C C . VAL B 1 166 ? -1.912 9.5 -6.18 1 98.75 166 VAL B C 1
ATOM 2738 O O . VAL B 1 166 ? -3.012 9.883 -5.773 1 98.75 166 VAL B O 1
ATOM 2741 N N . HIS B 1 167 ? -1.382 9.875 -7.332 1 98.69 167 HIS B N 1
ATOM 2742 C CA . HIS B 1 167 ? -2.182 10.68 -8.242 1 98.69 167 HIS B CA 1
ATOM 2743 C C . HIS B 1 167 ? -3.504 10 -8.578 1 98.69 167 HIS B C 1
ATOM 2745 O O . HIS B 1 167 ? -4.566 10.617 -8.477 1 98.69 167 HIS B O 1
ATOM 2751 N N . GLU B 1 168 ? -3.418 8.742 -9.016 1 98.06 168 GLU B N 1
ATOM 2752 C CA . GLU B 1 168 ? -4.617 7.996 -9.391 1 98.06 168 GLU B CA 1
ATOM 2753 C C . GLU B 1 168 ? -5.566 7.84 -8.203 1 98.06 168 GLU B C 1
ATOM 2755 O O . GLU B 1 168 ? -6.785 7.871 -8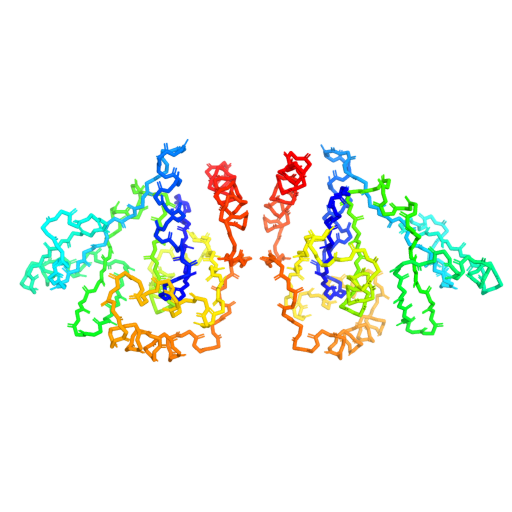.375 1 98.06 168 GLU B O 1
ATOM 2760 N N . LEU B 1 169 ? -5.008 7.633 -7.023 1 98.06 169 LEU B N 1
ATOM 2761 C CA . LEU B 1 169 ? -5.82 7.535 -5.816 1 98.06 169 LEU B CA 1
ATOM 2762 C C . LEU B 1 169 ? -6.605 8.82 -5.582 1 98.06 169 LEU B C 1
ATOM 2764 O O . LEU B 1 169 ? -7.797 8.781 -5.27 1 98.06 169 LEU B O 1
ATOM 2768 N N . ILE B 1 170 ? -5.898 9.945 -5.648 1 97.88 170 ILE B N 1
ATOM 2769 C CA . ILE B 1 170 ? -6.543 11.234 -5.434 1 97.88 170 ILE B CA 1
ATOM 2770 C C . ILE B 1 170 ? -7.684 11.414 -6.43 1 97.88 170 ILE B C 1
ATOM 2772 O O . ILE B 1 170 ? -8.789 11.812 -6.055 1 97.88 170 ILE B O 1
ATOM 2776 N N . GLU B 1 171 ? -7.434 11.125 -7.68 1 96.94 171 GLU B N 1
ATOM 2777 C CA . GLU B 1 171 ? -8.461 11.242 -8.703 1 96.94 171 GLU B CA 1
ATOM 2778 C C . GLU B 1 171 ? -9.641 10.312 -8.422 1 96.94 171 GLU B C 1
ATOM 2780 O O . GLU B 1 171 ? -10.797 10.695 -8.625 1 96.94 171 GLU B O 1
ATOM 2785 N N . PHE B 1 172 ? -9.344 9.172 -8.008 1 96.19 172 PHE B N 1
ATOM 2786 C CA . PHE B 1 172 ? -10.383 8.211 -7.648 1 96.19 172 PHE B CA 1
ATOM 2787 C C . PHE B 1 172 ? -11.266 8.766 -6.531 1 96.19 172 PHE B C 1
ATOM 2789 O O . PHE B 1 172 ? -12.492 8.695 -6.613 1 96.19 172 PHE B O 1
ATOM 2796 N N . GLU B 1 173 ? -10.586 9.25 -5.473 1 94.38 173 GLU B N 1
ATOM 2797 C CA . GLU B 1 173 ? -11.312 9.742 -4.305 1 94.38 173 GLU B CA 1
ATOM 2798 C C . GLU B 1 173 ? -12.188 10.938 -4.664 1 94.38 173 GLU B C 1
ATOM 2800 O O . GLU B 1 173 ? -13.258 11.125 -4.074 1 94.38 173 GLU B O 1
ATOM 2805 N N . LYS B 1 174 ? -11.773 11.758 -5.57 1 92.62 174 LYS B N 1
ATOM 2806 C CA . LYS B 1 174 ? -12.539 12.922 -6.004 1 92.62 174 LYS B CA 1
ATOM 2807 C C . LYS B 1 174 ? -13.828 12.508 -6.703 1 92.62 174 LYS B C 1
ATOM 2809 O O . LYS B 1 174 ? -14.805 13.258 -6.727 1 92.62 174 LYS B O 1
ATOM 2814 N N . GLU B 1 175 ? -13.844 11.289 -7.242 1 89.38 175 GLU B N 1
ATOM 2815 C CA . GLU B 1 175 ? -14.992 10.805 -8.008 1 89.38 175 GLU B CA 1
ATOM 2816 C C . GLU B 1 175 ? -15.984 10.07 -7.113 1 89.38 175 GLU B C 1
ATOM 2818 O O . GLU B 1 175 ? -17.094 9.734 -7.547 1 89.38 175 GLU B O 1
ATOM 2823 N N . GLN B 1 176 ? -15.594 9.836 -5.91 1 85.12 176 GLN B N 1
ATOM 2824 C CA . GLN B 1 176 ? -16.5 9.133 -5.008 1 85.12 176 GLN B CA 1
ATOM 2825 C C . GLN B 1 176 ? -17.625 10.047 -4.543 1 85.12 176 GLN B C 1
ATOM 2827 O O . GLN B 1 176 ? -17.422 11.25 -4.363 1 85.12 176 GLN B O 1
ATOM 2832 N N . PRO B 1 177 ? -18.984 9.594 -4.418 1 74.38 177 PRO B N 1
ATOM 2833 C CA . PRO B 1 177 ? -20.125 10.398 -3.994 1 74.38 177 PRO B CA 1
ATOM 2834 C C . PRO B 1 177 ? -20.016 10.883 -2.551 1 74.38 177 PRO B C 1
ATOM 2836 O O . PRO B 1 177 ? -19.312 10.258 -1.742 1 74.38 177 PRO B O 1
#

InterPro domains:
  IPR008144 Guanylate kinase-like domain [PS50052] (2-171)
  IPR008145 Guanylate kinase/L-type calcium channel beta subunit [PF00625] (2-170)
  IPR008145 Guanylate kinase/L-type calcium channel beta subunit [SM00072] (1-171)
  IPR027417 P-loop containing nucleoside triphosphate hydrolase [G3DSA:3.40.50.300] (1-177)
  IPR027417 P-loop containing nucleoside triphosphate hydrolase [SSF52540] (3-153)

Solvent-accessible surface area (backbone atoms only — not comparable to full-atom values): 19056 Å² total; per-residue (Å²): 128,81,57,30,36,31,42,27,54,52,78,57,22,47,61,69,57,44,50,49,48,34,27,75,74,69,64,45,42,63,46,55,32,37,26,47,46,77,71,93,48,95,81,61,75,67,54,39,73,39,50,68,70,60,49,60,72,47,51,88,53,42,38,25,52,46,76,55,96,90,24,44,36,31,36,38,55,69,48,55,76,73,30,47,30,35,81,43,51,65,66,25,50,56,43,28,28,74,65,70,36,58,88,36,46,46,33,35,34,35,37,50,58,68,70,60,18,42,55,55,27,29,75,75,67,32,61,68,57,27,50,54,50,52,58,55,35,52,66,64,48,61,86,69,71,90,49,45,30,35,36,44,36,80,46,71,68,33,45,56,50,49,39,52,48,51,50,51,49,52,56,51,55,71,68,54,134,128,82,56,31,36,29,41,28,56,52,79,57,24,47,62,69,59,43,52,50,49,35,28,75,74,69,64,46,42,63,46,53,32,36,25,46,48,78,72,93,46,95,79,61,73,68,55,38,73,39,52,66,70,60,49,60,73,47,50,87,53,42,38,26,51,46,76,54,96,89,22,44,37,31,39,37,53,70,49,53,74,72,30,47,32,36,78,44,50,65,66,24,50,56,41,27,26,73,64,68,38,59,88,36,47,48,33,34,33,35,37,48,58,69,70,62,18,41,57,55,27,30,75,73,66,32,61,69,58,26,50,53,50,52,57,54,35,52,67,64,50,60,86,68,70,92,50,43,32,34,38,44,34,79,46,71,68,34,46,55,51,49,39,53,49,52,51,52,48,53,56,51,54,72,70,54,133

Nearest PDB structures (foldseek):
  7luy-assembly3_C  TM=8.640E-01  e=9.668E-13  Bartonella henselae str. Houston-1
  2f3t-assembly1_B  TM=7.437E-01  e=1.173E-12  Escherichia coli
  7luy-assembly2_E  TM=7.304E-01  e=4.330E-11  Bartonella henselae str. Houston-1
  2dft-assembly1_A  TM=5.387E-01  e=2.736E-04  Mycobacterium tuberculosis
  3h0k-assembly1_B  TM=5.718E-01  e=1.461E-03  Saccharolobus solfataricus

Organism: Aneurinibacillus migulanus (NCBI:txid47500)

Radius of gyration: 22.48 Å; Cα contacts (8 Å, |Δi|>4): 579; chains: 2; bounding box: 45×72×42 Å

pLDDT: mean 94.71, std 4.19, range [73.56, 98.88]

Sequence (354 aa):
MKKIVCLVGESGSGKSTIAQLLKEQHGHTSIPSYTTRSPRHSEEKGHVFVSQKEFDAIRADLVAYTKFSGAEYGATRQQIEQHDIYIIDPAGIDGLAKHIGRENMTVIYIRVDTAERHRRMEADRGPEKAKERIIHDIGKFAGFDDYDIALNNRTRNDLERNVVLVHELIEFEKEQPMKKIVCLVGESGSGKSTIAQLLKEQHGHTSIPSYTTRSPRHSEEKGHVFVSQKEFDAIRADLVAYTKFSGAEYGATRQQIEQHDIYIIDPAGIDGLAKHIGRENMTVIYIRVDTAERHRRMEADRGPEKAKERIIHDIGKFAGFDDYDIALNNRTRNDLERNVVLVHELIEFEKEQP

Secondary structure (DSSP, 8-state):
-PPEEEEE--TTSSHHHHHHHHHHHH---B--EEE-SPPSSTT--SEEE--HHHHHHTGGGEEEEEEETTEEEEEEHHHHHH-SEEE--HHHHHHHHHHH-GGGEEEEEEE--HHHHHHHHHHHH-HHHHHHHHHHHHHHHTT----SEEEE--SHHHHHHHHHHHHHHHHHHHH--/-PPEEEEE--TTSSHHHHHHHHHHHH---B--EEE-SPPSSTT--SEEE--HHHHHHTGGGEEEEEEETTEEEEEEHHHHHH-SEEE--HHHHHHHHHHH-GGGEEEEEEE--HHHHHHHHHHHH-HHHHHHHHHHHHHHHTT----SEEEE--SHHHHHHHHHHHHHHHHHHHH--